Protein AF-A0A1Y1VYX7-F1 (afdb_monomer_lite)

pLDDT: mean 70.18, std 26.82, range [23.17, 96.56]

Secondary structure (DSSP, 8-state):
--------------PPPPP-------------TT------TTS--HHHHHHHHHHHHHHHHHHHHHHHH-TT-HHHHHHHHHHHHHHHS-TT--HHHHHHHHHHHHHHHHHHHTT--GGG--TTHHHHHHHHHHHHHHHHTTGGGHHHHHHHHHHHGGGGGHHHHHHHHHSTT--HHHHHHHHHHHHHT--HHHHHHHHHHHHHHHHHHHHHHHHHHHHHT--HHHHHHH-TTHHHHHHHHHHHHTTHHHHHHHHHHHHHHHHHHHHHHHHHHHHSS------S-----PPPPHHHHHHHHTTT--TT-S---S---------------------------

Radius of gyration: 33.61 Å; chains: 1; bounding box: 69×73×85 Å

Organism: NCBI:txid61395

Structure (mmCIF, N/CA/C/O backbone):
data_AF-A0A1Y1VYX7-F1
#
_entry.id   AF-A0A1Y1VYX7-F1
#
loop_
_atom_site.group_PDB
_atom_site.id
_atom_site.type_symbol
_atom_site.label_atom_id
_atom_site.label_alt_id
_atom_site.label_comp_id
_atom_site.label_asym_id
_atom_site.label_entity_id
_atom_site.label_seq_id
_atom_site.pdbx_PDB_ins_code
_atom_site.Cartn_x
_atom_site.Cartn_y
_atom_site.Cartn_z
_atom_site.occupancy
_atom_site.B_iso_or_equiv
_atom_site.auth_seq_id
_atom_site.auth_comp_id
_atom_site.auth_asym_id
_atom_site.auth_atom_id
_atom_site.pdbx_PDB_model_num
ATOM 1 N N . MET A 1 1 ? -21.838 14.741 50.555 1.00 28.41 1 MET A N 1
ATOM 2 C CA . MET A 1 1 ? -21.945 15.567 49.332 1.00 28.41 1 MET A CA 1
ATOM 3 C C . MET A 1 1 ? -20.580 15.589 48.659 1.00 28.41 1 MET A C 1
ATOM 5 O O . MET A 1 1 ? -19.767 16.440 48.982 1.00 28.41 1 MET A O 1
ATOM 9 N N . SER A 1 2 ? -20.292 14.622 47.788 1.00 24.12 2 SER A N 1
ATOM 10 C CA . SER A 1 2 ? -19.011 14.553 47.073 1.00 24.12 2 SER A CA 1
ATOM 11 C C . SER A 1 2 ? -19.293 14.717 45.590 1.00 24.12 2 SER A C 1
ATOM 13 O O . SER A 1 2 ? -20.046 13.942 45.006 1.00 24.12 2 SER A O 1
ATOM 15 N N . ARG A 1 3 ? -18.766 15.805 45.028 1.00 24.67 3 ARG A N 1
ATOM 16 C CA . ARG A 1 3 ? -18.983 16.228 43.646 1.00 24.67 3 ARG A CA 1
ATOM 17 C C . ARG A 1 3 ? -18.389 15.186 42.696 1.00 24.67 3 ARG A C 1
ATOM 19 O O . ARG A 1 3 ? -17.204 14.880 42.775 1.00 24.67 3 ARG A O 1
ATOM 26 N N . CYS A 1 4 ? -19.232 14.647 41.817 1.00 23.17 4 CYS A N 1
ATOM 27 C CA . CYS A 1 4 ? -18.805 13.886 40.651 1.00 23.17 4 CYS A CA 1
ATOM 28 C C . CYS A 1 4 ? -17.959 14.799 39.760 1.00 23.17 4 CYS A C 1
ATOM 30 O O . CYS A 1 4 ? -18.448 15.829 39.295 1.00 23.17 4 CYS A O 1
ATOM 32 N N . VAL A 1 5 ? -16.705 14.422 39.517 1.00 26.02 5 VAL A N 1
ATOM 33 C CA . VAL A 1 5 ? -15.921 14.986 38.418 1.00 26.02 5 VAL A CA 1
ATOM 34 C C . VAL A 1 5 ? -16.483 14.366 37.145 1.00 26.02 5 VAL A C 1
ATOM 36 O O . VAL A 1 5 ? -16.113 13.264 36.748 1.00 26.02 5 VAL A O 1
ATOM 39 N N . ALA A 1 6 ? -17.460 15.048 36.553 1.00 25.64 6 ALA A N 1
ATOM 40 C CA . ALA A 1 6 ? -17.874 14.784 35.190 1.00 25.64 6 ALA A CA 1
ATOM 41 C C . ALA A 1 6 ? -16.682 15.121 34.287 1.00 25.64 6 ALA A C 1
ATOM 43 O O . ALA A 1 6 ? -16.400 16.287 34.018 1.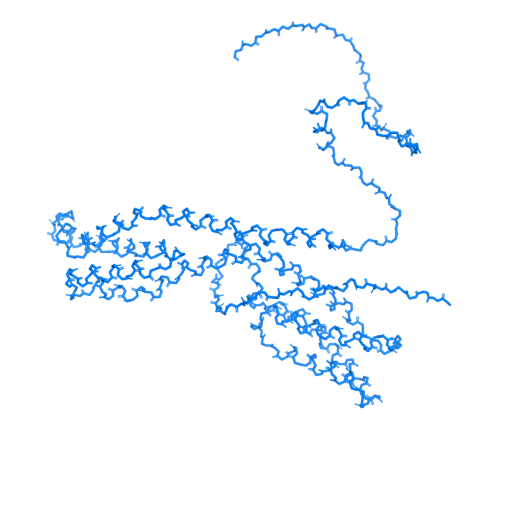00 25.64 6 ALA A O 1
ATOM 44 N N . LEU A 1 7 ? -15.951 14.095 33.849 1.00 28.69 7 LEU A N 1
ATOM 45 C CA . LEU A 1 7 ? -15.114 14.199 32.662 1.00 28.69 7 LEU A CA 1
ATOM 46 C C . LEU A 1 7 ? -16.069 14.362 31.482 1.00 28.69 7 LEU A C 1
ATOM 48 O O . LEU A 1 7 ? -16.519 13.386 30.882 1.00 28.69 7 LEU A O 1
ATOM 52 N N . THR A 1 8 ? -16.428 15.610 31.198 1.00 27.30 8 THR A N 1
ATOM 53 C CA . THR A 1 8 ? -17.123 16.000 29.978 1.00 27.30 8 THR A CA 1
ATOM 54 C C . THR A 1 8 ? -16.159 15.740 28.827 1.00 27.30 8 THR A C 1
ATOM 56 O O . THR A 1 8 ? -15.385 16.606 28.432 1.00 27.30 8 THR A O 1
ATOM 59 N N . PHE A 1 9 ? -16.137 14.504 28.330 1.00 34.31 9 PHE A N 1
ATOM 60 C CA . PHE A 1 9 ? -15.476 14.187 27.076 1.00 34.31 9 PHE A CA 1
ATOM 61 C C . PHE A 1 9 ? -16.170 15.027 26.006 1.00 34.31 9 PHE A C 1
ATOM 63 O O . PHE A 1 9 ? -17.345 14.798 25.702 1.00 34.31 9 PHE A O 1
ATOM 70 N N . CYS A 1 10 ? -15.458 16.019 25.465 1.00 27.69 10 CYS A N 1
ATOM 71 C CA . CYS A 1 10 ? -15.836 16.654 24.215 1.00 27.69 10 CYS A CA 1
ATOM 72 C C . CYS A 1 10 ? -16.176 15.533 23.239 1.00 27.69 10 CYS A C 1
ATOM 74 O O . CYS A 1 10 ? -15.372 14.634 22.980 1.00 27.69 10 CYS A O 1
ATOM 76 N N . ARG A 1 11 ? -17.430 15.540 22.800 1.00 34.28 11 ARG A N 1
ATOM 77 C CA . ARG A 1 11 ? -18.015 14.569 21.888 1.00 34.28 11 ARG A CA 1
ATOM 78 C C . ARG A 1 11 ? -17.238 14.700 20.581 1.00 34.28 11 ARG A C 1
ATOM 80 O O . ARG A 1 11 ? -17.587 15.542 19.765 1.00 34.28 11 ARG A O 1
ATOM 87 N N . TRP A 1 12 ? -16.143 13.950 20.431 1.00 37.47 12 TRP A N 1
ATOM 88 C CA . TRP A 1 12 ? -15.308 14.003 19.235 1.00 37.47 12 TRP A CA 1
ATOM 89 C C . TRP A 1 12 ? -16.224 13.675 18.056 1.00 37.47 12 TRP A C 1
ATOM 91 O O . TRP A 1 12 ? -16.784 12.570 18.029 1.00 37.47 12 TRP A O 1
ATOM 101 N N . PRO A 1 13 ? -16.491 14.623 17.142 1.00 32.00 13 PRO A N 1
ATOM 102 C CA . PRO A 1 13 ? -17.371 14.349 16.026 1.00 32.00 13 PRO A CA 1
ATOM 103 C C . PRO A 1 13 ? -16.766 13.178 15.256 1.00 32.00 13 PRO A C 1
ATOM 105 O O . PRO A 1 13 ? -15.555 13.109 15.043 1.00 32.00 13 PRO A O 1
ATOM 108 N N . LEU A 1 14 ? -17.614 12.210 14.913 1.00 38.69 14 LEU A N 1
ATOM 109 C CA . LEU A 1 14 ? -17.263 11.060 14.091 1.00 38.69 14 LEU A CA 1
ATOM 110 C C . LEU A 1 14 ? -16.736 11.583 12.747 1.00 38.69 14 LEU A C 1
ATOM 112 O O . LEU A 1 14 ? -17.511 11.821 11.825 1.00 38.69 14 LEU A O 1
ATOM 116 N N . LEU A 1 15 ? -15.426 11.825 12.667 1.00 38.28 15 LEU A N 1
ATOM 117 C CA . LEU A 1 15 ? -14.775 12.338 11.469 1.00 38.28 15 LEU A CA 1
ATOM 118 C C . LEU A 1 15 ? -15.030 11.357 10.313 1.00 38.28 15 LEU A C 1
ATOM 120 O O . LEU A 1 15 ? -14.869 10.140 10.497 1.00 38.28 15 LEU A O 1
ATOM 124 N N . PRO A 1 16 ? -15.424 11.849 9.126 1.00 33.00 16 PRO A N 1
ATOM 125 C CA . PRO A 1 16 ? -15.645 11.000 7.969 1.00 33.00 16 PRO A CA 1
ATOM 126 C C . PRO A 1 16 ? -14.335 10.304 7.591 1.00 33.00 16 PRO A C 1
ATOM 128 O O . PRO A 1 16 ? -13.307 10.936 7.350 1.00 33.00 16 PRO A O 1
ATOM 131 N N . ARG A 1 17 ? -14.368 8.969 7.570 1.00 45.16 17 ARG A N 1
ATOM 132 C CA . ARG A 1 17 ? -13.223 8.146 7.174 1.00 45.16 17 ARG A CA 1
ATOM 133 C C . ARG A 1 17 ? -13.086 8.199 5.649 1.00 45.16 17 ARG A C 1
ATOM 135 O O . ARG A 1 17 ? -14.054 7.854 4.971 1.00 45.16 17 ARG A O 1
ATOM 142 N N . PRO A 1 18 ? -11.923 8.571 5.089 1.00 33.25 18 PRO A N 1
ATOM 143 C CA . PRO A 1 18 ? -11.717 8.475 3.650 1.00 33.25 18 PRO A CA 1
ATOM 144 C C . PRO A 1 18 ? -11.748 6.999 3.201 1.00 33.25 18 PRO A C 1
ATOM 146 O O . PRO A 1 18 ? -11.346 6.115 3.968 1.00 33.25 18 PRO A O 1
ATOM 149 N N . PRO A 1 19 ? -12.216 6.700 1.975 1.00 32.16 19 PRO A N 1
ATOM 150 C CA . PRO A 1 19 ? -12.278 5.336 1.456 1.00 32.16 19 PRO A CA 1
ATOM 151 C C . PRO A 1 19 ? -10.862 4.766 1.280 1.00 32.16 19 PRO A C 1
ATOM 153 O O . PRO A 1 19 ? -10.001 5.387 0.659 1.00 32.16 19 PRO A O 1
ATOM 156 N N . LEU A 1 20 ? -10.598 3.588 1.856 1.00 37.84 20 LEU A N 1
ATOM 157 C CA . LEU A 1 20 ? -9.266 2.972 1.872 1.00 37.84 20 LEU A CA 1
ATOM 158 C C . LEU A 1 20 ? -9.186 1.803 0.872 1.00 37.84 20 LEU A C 1
ATOM 160 O O . LEU A 1 20 ? -9.860 0.793 1.086 1.00 37.84 20 LEU A O 1
ATOM 164 N N . PRO A 1 21 ? -8.331 1.879 -0.167 1.00 34.50 21 PRO A N 1
ATOM 16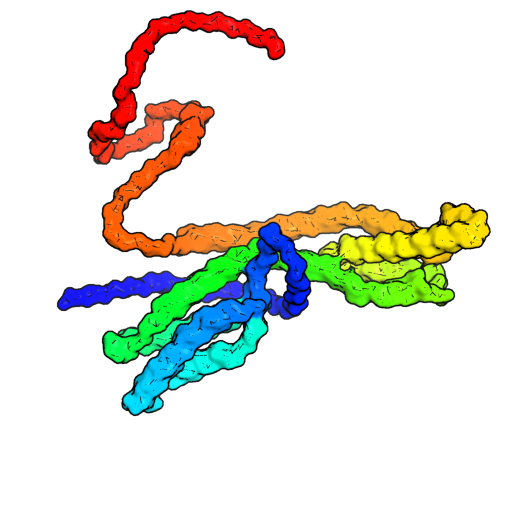5 C CA . PRO A 1 21 ? -7.966 0.718 -0.971 1.00 34.50 21 PRO A CA 1
ATOM 166 C C . PRO A 1 21 ? -7.007 -0.211 -0.200 1.00 34.50 21 PRO A C 1
ATOM 168 O O . PRO A 1 21 ? -6.146 0.236 0.569 1.00 34.50 21 PRO A O 1
ATOM 171 N N . MET A 1 22 ? -7.195 -1.521 -0.383 1.00 31.53 22 MET A N 1
ATOM 172 C CA . MET A 1 22 ? -6.363 -2.586 0.186 1.00 31.53 22 MET A CA 1
ATOM 173 C C . MET A 1 22 ? -5.047 -2.713 -0.577 1.00 31.53 22 MET A C 1
ATOM 175 O O . MET A 1 22 ? -5.100 -2.840 -1.789 1.00 31.53 22 MET A O 1
ATOM 179 N N . CYS A 1 23 ? -3.913 -2.804 0.127 1.00 33.75 23 CYS A N 1
ATOM 180 C CA . CYS A 1 23 ? -2.726 -3.501 -0.377 1.00 33.75 23 CYS A CA 1
ATOM 181 C C . CYS A 1 23 ? -1.753 -3.876 0.754 1.00 33.75 23 CYS A C 1
ATOM 183 O O . CYS A 1 23 ? -1.541 -3.130 1.713 1.00 33.75 23 CYS A O 1
ATOM 185 N N . LEU A 1 24 ? -1.185 -5.077 0.626 1.00 33.38 24 LEU A N 1
ATOM 186 C CA . LEU A 1 24 ? -0.177 -5.684 1.493 1.00 33.38 24 LEU A CA 1
ATOM 187 C C . LEU A 1 24 ? 1.204 -5.112 1.155 1.00 33.38 24 LEU A C 1
ATOM 189 O O . LEU A 1 24 ? 1.664 -5.249 0.027 1.00 33.38 24 LEU A O 1
ATOM 193 N N . VAL A 1 25 ? 1.912 -4.550 2.137 1.00 39.59 25 VAL A N 1
ATOM 194 C CA . VAL A 1 25 ? 3.342 -4.240 1.986 1.00 39.59 25 VAL A CA 1
ATOM 195 C C . VAL A 1 25 ? 4.143 -5.010 3.024 1.00 39.59 25 VAL A C 1
ATOM 197 O O . VAL A 1 25 ? 4.145 -4.686 4.211 1.00 39.59 25 VAL A O 1
ATOM 200 N N . THR A 1 26 ? 4.888 -6.006 2.555 1.00 32.72 26 THR A N 1
ATOM 201 C CA . THR A 1 26 ? 6.056 -6.535 3.257 1.00 32.72 26 THR A CA 1
ATOM 202 C C . THR A 1 26 ? 7.216 -5.564 3.051 1.00 32.72 26 THR A C 1
ATOM 204 O O . THR A 1 26 ? 7.853 -5.546 1.997 1.00 32.72 26 THR A O 1
ATOM 207 N N . CYS A 1 27 ? 7.506 -4.733 4.051 1.00 32.22 27 CYS A N 1
ATOM 208 C CA . CYS A 1 27 ? 8.816 -4.102 4.151 1.00 32.22 27 CYS A CA 1
ATOM 209 C C . CYS A 1 27 ? 9.781 -5.160 4.698 1.00 32.22 27 CYS A C 1
ATOM 211 O O . CYS A 1 27 ? 9.605 -5.637 5.819 1.00 32.22 27 CYS A O 1
ATOM 213 N N . ARG A 1 28 ? 10.772 -5.568 3.898 1.00 34.97 28 ARG A N 1
ATOM 214 C CA . ARG A 1 28 ? 11.856 -6.438 4.372 1.00 34.97 28 ARG A CA 1
ATOM 215 C C . ARG A 1 28 ? 12.604 -5.700 5.496 1.00 34.97 28 ARG A C 1
ATOM 217 O O . ARG A 1 28 ? 12.890 -4.512 5.326 1.00 34.97 28 ARG A O 1
ATOM 224 N N . PRO A 1 29 ? 12.917 -6.349 6.629 1.00 36.62 29 PRO A N 1
ATOM 225 C CA . PRO A 1 29 ? 13.610 -5.711 7.737 1.00 36.62 29 PRO A CA 1
ATOM 226 C C . PRO A 1 29 ? 15.108 -5.671 7.425 1.00 36.62 29 PRO A C 1
ATOM 228 O O . PRO A 1 29 ? 15.871 -6.515 7.878 1.00 36.62 29 PRO A O 1
ATOM 231 N N . THR A 1 30 ? 15.551 -4.716 6.613 1.00 31.89 30 THR A N 1
ATOM 232 C CA . THR A 1 30 ? 16.971 -4.348 6.585 1.00 31.89 30 THR A CA 1
ATOM 233 C C . THR A 1 30 ? 17.163 -3.221 7.587 1.00 31.89 30 THR A C 1
ATOM 235 O O . THR A 1 30 ? 16.530 -2.174 7.455 1.00 31.89 30 THR A O 1
ATOM 238 N N . GLY A 1 31 ? 17.974 -3.481 8.617 1.00 32.97 31 GLY A N 1
ATOM 239 C CA . GLY A 1 31 ? 18.219 -2.635 9.787 1.00 32.97 31 GLY A CA 1
ATOM 240 C C . GLY A 1 31 ? 18.786 -1.254 9.465 1.00 32.97 31 GLY A C 1
ATOM 241 O O . GLY A 1 31 ? 19.947 -0.966 9.719 1.00 32.97 31 GLY A O 1
ATOM 242 N N . CYS A 1 32 ? 17.942 -0.380 8.935 1.00 30.17 32 CYS A N 1
ATOM 243 C CA . CYS A 1 32 ? 18.206 1.036 8.776 1.00 30.17 32 CYS A CA 1
ATOM 244 C C . CYS A 1 32 ? 17.649 1.763 10.005 1.00 30.17 32 CYS A C 1
ATOM 246 O O . CYS A 1 32 ? 16.468 2.100 10.053 1.00 30.17 32 CYS A O 1
ATOM 248 N N . GLY A 1 33 ? 18.504 2.029 10.997 1.00 33.47 33 GLY A N 1
ATOM 249 C CA . GLY A 1 33 ? 18.169 2.822 12.192 1.00 33.47 33 GLY A CA 1
ATOM 250 C C . GLY A 1 33 ? 17.828 4.298 11.919 1.00 33.47 33 GLY A C 1
ATOM 251 O O . GLY A 1 33 ? 17.544 5.038 12.852 1.00 33.47 33 GLY A O 1
ATOM 252 N N . SER A 1 34 ? 17.841 4.726 10.652 1.00 36.50 34 SER A N 1
ATOM 253 C CA . SER A 1 34 ? 17.452 6.070 10.193 1.00 36.50 34 SER A CA 1
ATOM 254 C C . SER A 1 34 ? 16.074 6.089 9.514 1.00 36.50 34 SER A C 1
ATOM 256 O O . SER A 1 34 ? 15.407 7.119 9.414 1.00 36.50 34 SER A O 1
ATOM 258 N N . CYS A 1 35 ? 15.591 4.924 9.085 1.00 33.81 35 CYS A N 1
ATOM 259 C CA . CYS A 1 35 ? 14.331 4.802 8.391 1.00 33.81 35 CYS A CA 1
ATOM 260 C C . CYS A 1 35 ? 13.218 4.812 9.443 1.00 33.81 35 CYS A C 1
ATOM 262 O O . CYS A 1 35 ? 12.854 3.766 9.979 1.00 33.81 35 CYS A O 1
ATOM 264 N N . ARG A 1 36 ? 12.658 5.995 9.738 1.00 41.78 36 ARG A N 1
ATOM 265 C CA . ARG A 1 36 ? 11.303 6.112 10.300 1.00 41.78 36 ARG A CA 1
ATOM 266 C C . ARG A 1 36 ? 10.352 5.535 9.257 1.00 41.78 36 ARG A C 1
ATOM 268 O O . ARG A 1 36 ? 9.735 6.268 8.494 1.00 41.78 36 ARG A O 1
ATOM 275 N N . CYS A 1 37 ? 10.313 4.209 9.147 1.00 43.09 37 CYS A N 1
ATOM 276 C CA . CYS A 1 37 ? 9.312 3.507 8.376 1.00 43.09 37 CYS A CA 1
ATOM 277 C C . CYS A 1 37 ? 7.980 3.993 8.931 1.00 43.09 37 CYS A C 1
ATOM 279 O O . CYS A 1 37 ? 7.660 3.756 10.098 1.00 43.09 37 CYS A O 1
ATOM 281 N N . ALA A 1 38 ? 7.310 4.809 8.114 1.00 48.25 38 ALA A N 1
ATOM 282 C CA . ALA A 1 38 ? 6.100 5.520 8.462 1.00 48.25 38 ALA A CA 1
ATOM 283 C C . ALA A 1 38 ? 5.196 4.584 9.258 1.00 48.25 38 ALA A C 1
ATOM 285 O O . ALA A 1 38 ? 5.004 3.428 8.863 1.00 48.25 38 ALA A O 1
ATOM 286 N N . ILE A 1 39 ? 4.701 5.060 10.403 1.00 53.41 39 ILE A N 1
ATOM 287 C CA . ILE A 1 39 ? 3.737 4.341 11.233 1.00 53.41 39 ILE A CA 1
ATOM 288 C C . ILE A 1 39 ? 2.495 4.165 10.368 1.00 53.41 39 ILE A C 1
ATOM 290 O O . ILE A 1 39 ? 1.579 4.968 10.401 1.00 53.41 39 ILE A O 1
ATOM 294 N N . SER A 1 40 ? 2.468 3.146 9.522 1.00 58.97 40 SER A N 1
ATOM 295 C CA . SER A 1 40 ? 1.313 2.903 8.688 1.00 58.97 40 SER A CA 1
ATOM 296 C C . SER A 1 40 ? 0.230 2.374 9.616 1.00 58.97 40 SER A C 1
ATOM 298 O O . SER A 1 40 ? 0.376 1.355 10.297 1.00 58.97 40 SER A O 1
ATOM 300 N N . THR A 1 41 ? -0.891 3.080 9.674 1.00 58.47 41 THR A N 1
ATOM 301 C CA . THR A 1 41 ? -2.106 2.614 10.357 1.00 58.47 41 THR A CA 1
ATOM 302 C C . THR A 1 41 ? -2.601 1.290 9.765 1.00 58.47 41 THR A C 1
ATOM 304 O O . THR A 1 41 ? -3.333 0.544 10.418 1.00 58.47 41 THR A O 1
ATOM 307 N N . ARG A 1 42 ? -2.145 0.963 8.548 1.00 62.31 42 ARG A N 1
ATOM 308 C CA . ARG A 1 42 ? -2.483 -0.245 7.796 1.00 62.31 42 ARG A CA 1
ATOM 309 C C . ARG A 1 42 ? -1.511 -1.402 8.031 1.00 62.31 42 ARG A C 1
ATOM 311 O O . ARG A 1 42 ? -1.882 -2.534 7.739 1.00 62.31 42 ARG A O 1
ATOM 318 N N . THR A 1 43 ? -0.308 -1.169 8.576 1.00 64.25 43 THR A N 1
ATOM 319 C CA . THR A 1 43 ? 0.600 -2.281 8.884 1.00 64.25 43 THR A CA 1
ATOM 320 C C . THR A 1 43 ? 0.164 -2.976 10.168 1.00 64.25 43 THR A C 1
ATOM 322 O O . THR A 1 43 ? -0.037 -2.326 11.205 1.00 64.25 43 THR A O 1
ATOM 325 N N . PRO A 1 44 ? 0.007 -4.305 10.133 1.00 68.12 44 PRO A N 1
ATOM 326 C CA . PRO A 1 44 ? -0.271 -5.047 11.340 1.00 68.12 44 PRO A CA 1
ATOM 327 C C . PRO A 1 44 ? 0.938 -5.027 12.259 1.00 68.12 44 PRO A C 1
ATOM 329 O O . PRO A 1 44 ? 2.063 -5.284 11.834 1.00 68.12 44 PRO A O 1
ATOM 332 N N . SER A 1 45 ? 0.709 -4.730 13.536 1.00 73.38 45 SER A N 1
ATOM 333 C CA . SER A 1 45 ? 1.761 -4.788 14.541 1.00 73.38 45 SER A CA 1
ATOM 334 C C . SER A 1 45 ? 1.339 -5.715 15.682 1.00 73.38 45 SER A C 1
ATOM 336 O O . SER A 1 45 ? 0.364 -5.433 16.388 1.00 73.38 45 SER A O 1
ATOM 338 N N . PRO A 1 46 ? 2.086 -6.811 15.922 1.00 80.81 46 PRO A N 1
ATOM 339 C CA . PRO A 1 46 ? 1.834 -7.700 17.055 1.00 80.81 46 PRO A CA 1
ATOM 340 C C . PRO A 1 46 ? 1.802 -6.946 18.391 1.00 80.81 46 PRO A C 1
ATOM 342 O O . PRO A 1 46 ? 1.020 -7.276 19.279 1.00 80.81 46 PRO A O 1
ATOM 345 N N . ARG A 1 47 ? 2.580 -5.860 18.500 1.00 85.75 47 ARG A N 1
ATOM 346 C CA . ARG A 1 47 ? 2.631 -4.984 19.676 1.00 85.75 47 ARG A CA 1
ATOM 347 C C . ARG A 1 47 ? 1.271 -4.384 20.047 1.00 85.75 47 ARG A C 1
ATOM 349 O O . ARG A 1 47 ? 0.956 -4.335 21.230 1.00 85.75 47 ARG A O 1
ATOM 356 N N . ARG A 1 48 ? 0.451 -3.957 19.076 1.00 87.81 48 ARG A N 1
ATOM 357 C CA . ARG A 1 48 ? -0.897 -3.418 19.357 1.00 87.81 48 ARG A CA 1
ATOM 358 C C . ARG A 1 48 ? -1.786 -4.475 20.006 1.00 87.81 48 ARG A C 1
ATOM 360 O O . ARG A 1 48 ? -2.472 -4.181 20.978 1.00 87.81 48 ARG A O 1
ATOM 367 N N . ARG A 1 49 ? -1.708 -5.718 19.525 1.00 86.25 49 ARG A N 1
ATOM 368 C CA . ARG A 1 49 ? -2.454 -6.843 20.099 1.00 86.25 49 ARG A CA 1
ATOM 369 C C . ARG A 1 49 ? -1.973 -7.186 21.513 1.00 86.25 49 ARG A C 1
ATOM 371 O O . ARG A 1 49 ? -2.804 -7.447 22.373 1.00 86.25 49 ARG A O 1
ATOM 378 N N . ILE A 1 50 ? -0.661 -7.156 21.760 1.00 88.12 50 ILE A N 1
ATOM 379 C CA . ILE A 1 50 ? -0.082 -7.405 23.093 1.00 88.12 50 ILE A CA 1
ATOM 380 C C . ILE A 1 50 ? -0.581 -6.373 24.114 1.00 88.12 50 ILE A C 1
ATOM 382 O O . ILE A 1 50 ? -0.880 -6.746 25.240 1.00 88.12 50 ILE A O 1
ATOM 386 N N . L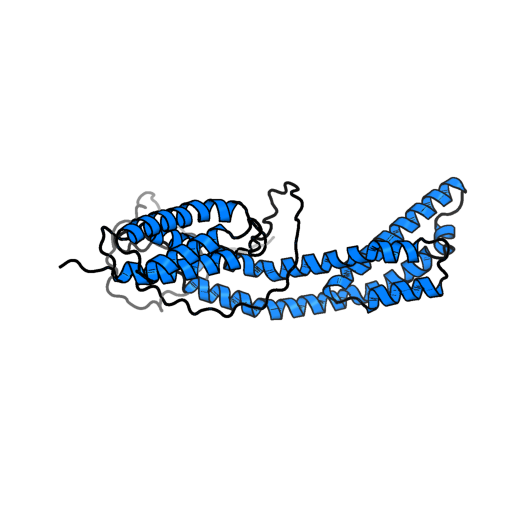EU A 1 51 ? -0.716 -5.103 23.718 1.00 89.56 51 LEU A N 1
ATOM 387 C CA . LEU A 1 51 ? -1.236 -4.042 24.591 1.00 89.56 51 LEU A CA 1
ATOM 388 C C . LEU A 1 51 ? -2.754 -4.136 24.810 1.00 89.56 51 LEU A C 1
ATOM 390 O O . LEU A 1 51 ? -3.231 -3.876 25.907 1.00 89.56 51 LEU A O 1
ATOM 394 N N . LEU A 1 52 ? -3.512 -4.514 23.777 1.00 92.75 52 LEU A N 1
ATOM 395 C CA . LEU A 1 52 ? -4.975 -4.602 23.832 1.00 92.75 52 LEU A CA 1
ATOM 396 C C . LEU A 1 52 ? -5.467 -5.821 24.619 1.00 92.75 52 LEU A C 1
ATOM 398 O O . LEU A 1 52 ? -6.421 -5.713 25.384 1.00 92.75 52 LEU A O 1
ATOM 402 N N . LYS A 1 53 ? -4.833 -6.984 24.423 1.00 92.81 53 LYS A N 1
ATOM 403 C CA . LYS A 1 53 ? -5.299 -8.265 24.967 1.00 92.81 53 LYS A CA 1
ATOM 404 C C . LYS A 1 53 ? -5.533 -8.255 26.487 1.00 92.81 53 LYS A C 1
ATOM 406 O O . LYS A 1 53 ? -6.621 -8.676 26.864 1.00 92.81 53 LYS A O 1
ATOM 411 N N . PRO A 1 54 ? -4.599 -7.808 27.353 1.00 93.94 54 PRO A N 1
ATOM 412 C CA . PRO A 1 54 ? -4.819 -7.852 28.800 1.00 93.94 54 PRO A CA 1
ATOM 413 C C . PRO A 1 54 ? -5.975 -6.947 29.244 1.00 93.94 54 PRO A C 1
ATOM 415 O O . PRO A 1 54 ? -6.758 -7.348 30.096 1.00 93.94 54 PRO A O 1
ATOM 418 N N . LEU A 1 55 ? -6.137 -5.775 28.620 1.00 94.12 55 LEU A N 1
ATOM 419 C CA . LEU A 1 55 ? -7.224 -4.846 28.945 1.00 94.12 55 LEU A CA 1
ATOM 420 C C . LEU A 1 55 ? -8.590 -5.442 28.598 1.00 94.12 55 LEU A C 1
ATOM 422 O O . LEU A 1 55 ? -9.496 -5.457 29.422 1.00 94.12 55 LEU A O 1
ATOM 426 N N . VAL A 1 56 ? -8.727 -5.966 27.378 1.00 95.38 56 VAL A N 1
ATOM 427 C CA . VAL A 1 56 ? -10.005 -6.509 26.899 1.00 95.38 56 VAL A CA 1
ATOM 428 C C . VAL A 1 56 ? -10.334 -7.837 27.582 1.00 95.38 56 VAL A C 1
ATOM 430 O O . VAL A 1 56 ? -11.494 -8.078 27.892 1.00 95.38 56 VAL A O 1
ATOM 433 N N . ALA A 1 57 ? -9.335 -8.679 27.865 1.00 95.31 57 ALA A N 1
ATOM 434 C CA . ALA A 1 57 ? -9.540 -9.912 28.623 1.00 95.31 57 ALA A CA 1
ATOM 435 C C . ALA A 1 57 ? -10.003 -9.630 30.061 1.00 95.31 57 ALA A C 1
ATOM 437 O O . ALA A 1 57 ? -10.949 -10.267 30.508 1.00 95.31 57 ALA A O 1
ATOM 438 N N . GLY A 1 58 ? -9.411 -8.634 30.734 1.00 94.44 58 GLY A N 1
ATOM 439 C CA . GLY A 1 58 ? -9.853 -8.219 32.068 1.00 94.44 58 GLY A CA 1
ATOM 440 C C . GLY A 1 58 ? -11.295 -7.702 32.084 1.00 94.44 58 GLY A C 1
ATOM 441 O O . GLY A 1 58 ? -12.041 -7.999 33.011 1.00 94.44 58 GLY A O 1
ATOM 442 N N . ILE A 1 59 ? -11.727 -7.001 31.027 1.00 94.19 59 ILE A N 1
ATOM 443 C CA . ILE A 1 59 ? -13.135 -6.603 30.875 1.00 94.19 59 ILE A CA 1
ATOM 444 C C . ILE A 1 59 ? -14.033 -7.836 30.730 1.00 94.19 59 ILE A C 1
ATOM 446 O O . ILE A 1 59 ? -15.053 -7.903 31.402 1.00 94.19 59 ILE A O 1
ATOM 450 N N . VAL A 1 60 ? -13.672 -8.816 29.892 1.00 96.00 60 VAL A N 1
ATOM 451 C CA . VAL A 1 60 ? -14.472 -10.047 29.728 1.00 96.00 60 VAL A CA 1
ATOM 452 C C . VAL A 1 60 ? -14.630 -10.780 31.057 1.00 96.00 60 VAL A C 1
ATOM 454 O O . VAL A 1 60 ? -15.758 -11.055 31.446 1.00 96.00 60 VAL A O 1
ATOM 457 N N . GLU A 1 61 ? -13.527 -11.037 31.762 1.00 94.81 61 GLU A N 1
ATOM 458 C CA . GLU A 1 61 ? -13.539 -11.733 33.055 1.00 94.81 61 GLU A CA 1
ATOM 459 C C . GLU A 1 61 ? -14.428 -11.004 34.069 1.00 94.81 61 GLU A C 1
ATOM 461 O O . GLU A 1 61 ? -15.278 -11.610 34.720 1.00 94.81 61 GLU A O 1
ATOM 466 N N . ARG A 1 62 ? -14.306 -9.674 34.140 1.00 93.50 62 ARG A N 1
ATOM 467 C CA . ARG A 1 62 ? -15.129 -8.861 35.032 1.00 93.50 62 ARG A CA 1
ATOM 468 C C . ARG A 1 62 ? -16.614 -8.895 34.667 1.00 93.50 62 ARG A C 1
ATOM 470 O O . ARG A 1 62 ? -17.457 -8.956 35.555 1.00 93.50 62 ARG A O 1
ATOM 477 N N . MET A 1 63 ? -16.950 -8.830 33.381 1.00 93.44 63 MET A N 1
ATOM 478 C CA . MET A 1 63 ? -18.345 -8.875 32.931 1.00 93.44 63 MET A CA 1
ATOM 479 C C . MET A 1 63 ? -18.962 -10.264 33.125 1.00 93.44 63 MET A C 1
ATOM 481 O O . MET A 1 63 ? -20.146 -10.355 33.426 1.00 93.44 63 MET A O 1
ATOM 485 N N . GLU A 1 64 ? -18.182 -11.336 32.972 1.00 94.12 64 GLU A N 1
ATOM 486 C CA . GLU A 1 64 ? -18.632 -12.707 33.239 1.00 94.12 64 GLU A CA 1
ATOM 487 C C . GLU A 1 64 ? -18.983 -12.900 34.718 1.00 94.12 64 GLU A C 1
ATOM 489 O O . GLU A 1 64 ? -20.057 -13.418 34.999 1.00 94.12 64 GLU A O 1
ATOM 494 N N . GLN A 1 65 ? -18.168 -12.378 35.642 1.00 93.88 65 GLN A N 1
ATOM 495 C CA . GLN A 1 65 ? -18.487 -12.375 37.078 1.00 93.88 65 GLN A CA 1
ATOM 496 C C . GLN A 1 65 ? -19.804 -11.641 37.376 1.00 93.88 65 GLN A C 1
ATOM 498 O O . GLN A 1 65 ? -20.650 -12.145 38.103 1.00 93.88 65 GLN A O 1
ATOM 503 N N . LEU A 1 66 ? -20.016 -10.460 36.784 1.00 92.69 66 LEU A N 1
ATOM 504 C CA . LEU A 1 66 ? -21.253 -9.694 36.995 1.00 92.69 66 LEU A CA 1
ATOM 505 C C . LEU A 1 66 ? -22.488 -10.378 36.384 1.00 92.69 66 LEU A C 1
ATOM 507 O O . LEU A 1 66 ? -23.600 -10.213 36.884 1.00 92.69 66 LEU A O 1
ATOM 511 N N . LEU A 1 67 ? -22.308 -11.157 35.315 1.00 94.62 67 LEU A N 1
ATOM 512 C CA . LEU A 1 67 ? -23.377 -11.949 34.706 1.00 94.62 67 LEU A CA 1
ATOM 513 C C . LEU A 1 67 ? -23.776 -13.169 35.553 1.00 94.62 67 LEU A C 1
ATOM 515 O O . LEU A 1 67 ? -24.870 -13.684 35.343 1.00 94.62 67 LEU A O 1
ATOM 519 N N . GLU A 1 68 ? -22.953 -13.625 36.503 1.00 94.62 68 GLU A N 1
ATOM 520 C CA . GLU A 1 68 ? -23.372 -14.657 37.468 1.00 94.62 68 GLU A CA 1
ATOM 521 C C . GLU A 1 68 ? -24.467 -14.129 38.397 1.00 94.62 68 GLU A C 1
ATOM 523 O O . GLU A 1 68 ? -25.421 -14.840 38.712 1.00 94.62 68 GLU A O 1
ATOM 528 N N . GLU A 1 69 ? -24.358 -12.861 38.793 1.00 92.19 69 GLU A N 1
ATOM 529 C CA . GLU A 1 69 ? -25.375 -12.202 39.601 1.00 92.19 69 GLU A CA 1
ATOM 530 C C . GLU A 1 69 ? -26.574 -11.789 38.736 1.00 92.19 69 GLU A C 1
ATOM 532 O O . GLU A 1 69 ? -27.724 -11.978 39.139 1.00 92.19 69 GLU A O 1
ATOM 537 N N . TRP A 1 70 ? -26.328 -11.162 37.576 1.00 91.88 70 TRP A N 1
ATOM 538 C CA . TRP A 1 70 ? -27.358 -10.525 36.739 1.00 91.88 70 TRP A CA 1
ATOM 539 C C . TRP A 1 70 ? -27.372 -11.121 35.312 1.00 91.88 70 TRP A C 1
ATOM 541 O O . TRP A 1 70 ? -26.999 -10.439 34.349 1.00 91.88 70 TRP A O 1
ATOM 551 N N . PRO A 1 71 ? -27.820 -12.381 35.134 1.00 90.94 71 PRO A N 1
ATOM 552 C CA . PRO A 1 71 ? -27.624 -13.144 33.894 1.00 90.94 71 PRO A CA 1
ATOM 553 C C . PRO A 1 71 ? -28.318 -12.549 32.663 1.00 90.94 71 PRO A C 1
ATOM 555 O O . PRO A 1 71 ? -27.781 -12.615 31.555 1.00 90.94 71 PRO A O 1
ATOM 558 N N . ASP A 1 72 ? -29.476 -11.912 32.846 1.00 92.25 72 ASP A N 1
ATOM 559 C CA . ASP A 1 72 ? -30.292 -11.361 31.756 1.00 92.25 72 ASP A CA 1
ATOM 560 C C . ASP A 1 72 ? -29.987 -9.884 31.442 1.00 92.25 72 ASP A C 1
ATOM 562 O O . ASP A 1 72 ? -30.699 -9.237 30.668 1.00 92.25 72 ASP A O 1
ATOM 566 N N . HIS A 1 73 ? -28.920 -9.312 32.016 1.00 93.38 73 HIS A N 1
ATOM 567 C CA . HIS A 1 73 ? -28.594 -7.907 31.790 1.00 93.38 73 HIS A CA 1
ATOM 568 C C . HIS A 1 73 ? -27.986 -7.677 30.395 1.00 93.38 73 HIS A C 1
ATOM 570 O O . HIS A 1 73 ? -26.795 -7.901 30.156 1.00 93.38 73 HIS A O 1
ATOM 576 N N . ALA A 1 74 ? -28.799 -7.154 29.473 1.00 94.06 74 ALA A N 1
ATOM 577 C CA . ALA A 1 74 ? -28.447 -6.987 28.060 1.00 94.06 74 ALA A CA 1
ATOM 578 C C . ALA A 1 74 ? -27.118 -6.240 27.820 1.00 94.06 74 ALA A C 1
ATOM 580 O O . ALA A 1 74 ? -26.297 -6.692 27.024 1.00 94.06 74 ALA A O 1
ATOM 581 N N . VAL A 1 75 ? -26.853 -5.143 28.545 1.00 94.31 75 VAL A N 1
ATOM 582 C CA . VAL A 1 75 ? -25.618 -4.349 28.361 1.00 94.31 75 VAL A CA 1
ATOM 583 C C . VAL A 1 75 ? -24.367 -5.162 28.710 1.00 94.31 75 VAL A C 1
ATOM 585 O O . VAL A 1 75 ? -23.372 -5.083 27.994 1.00 94.31 75 VAL A O 1
ATOM 588 N N . LEU A 1 76 ? -24.419 -5.986 29.763 1.00 93.94 76 LEU A N 1
ATOM 589 C CA . LEU A 1 76 ? -23.279 -6.811 30.180 1.00 93.94 76 LEU A CA 1
ATOM 590 C C . LEU A 1 76 ? -23.000 -7.894 29.133 1.00 93.94 76 LEU A C 1
ATOM 592 O O . LEU A 1 76 ? -21.853 -8.103 28.731 1.00 93.94 76 LEU A O 1
ATOM 596 N N . GLN A 1 77 ? -24.060 -8.526 28.618 1.00 95.31 77 GLN A N 1
ATOM 597 C CA . GLN A 1 77 ? -23.947 -9.497 27.532 1.00 95.31 77 GLN A CA 1
ATOM 598 C C . GLN A 1 77 ? -23.353 -8.867 26.265 1.00 95.31 77 GLN A C 1
ATOM 600 O O . GLN A 1 77 ? -22.505 -9.481 25.614 1.00 95.31 77 GLN A O 1
ATOM 605 N N . ASP A 1 78 ? -23.766 -7.651 25.911 1.00 95.94 78 ASP A N 1
ATOM 606 C CA . ASP A 1 78 ? -23.282 -6.961 24.716 1.00 95.94 78 ASP A CA 1
ATOM 607 C C . ASP A 1 78 ? -21.824 -6.503 24.850 1.00 95.94 78 ASP A C 1
ATOM 609 O O . ASP A 1 78 ? -21.048 -6.689 23.908 1.00 95.94 78 ASP A O 1
ATOM 613 N N . ILE A 1 79 ? -21.409 -6.005 26.022 1.00 96.19 79 ILE A N 1
ATOM 614 C CA . ILE A 1 79 ? -19.995 -5.714 26.318 1.00 96.19 79 ILE A CA 1
ATOM 615 C C . ILE A 1 79 ? -19.157 -6.993 26.162 1.00 96.19 79 ILE A C 1
ATOM 617 O O . ILE A 1 79 ? -18.152 -6.982 25.449 1.00 96.19 79 ILE A O 1
ATOM 621 N N . CYS A 1 80 ? -19.595 -8.113 26.750 1.00 96.12 80 CYS A N 1
ATOM 622 C CA . CYS A 1 80 ? -18.942 -9.418 26.605 1.00 96.12 80 CYS A CA 1
ATOM 623 C C . CYS A 1 80 ? -18.811 -9.849 25.138 1.00 96.12 80 CYS A C 1
ATOM 625 O O . CYS A 1 80 ? -17.731 -10.254 24.697 1.00 96.12 80 CYS A O 1
ATOM 627 N N . LYS A 1 81 ? -19.893 -9.753 24.355 1.00 96.56 81 LYS A N 1
ATOM 628 C CA . LYS A 1 81 ? -19.887 -10.104 22.925 1.00 96.56 81 LYS A CA 1
ATOM 629 C C . LYS A 1 81 ? -18.884 -9.249 22.149 1.00 96.56 81 LYS A C 1
ATOM 631 O O . LYS A 1 81 ? -18.057 -9.808 21.426 1.00 96.56 81 LYS A O 1
ATOM 636 N N . LEU A 1 82 ? -18.914 -7.925 22.323 1.00 96.44 82 LEU A N 1
ATOM 637 C CA . LEU A 1 82 ? -17.998 -6.998 21.648 1.00 96.44 82 LEU A CA 1
ATOM 638 C C . LEU A 1 82 ? -16.537 -7.263 22.028 1.00 96.44 82 LEU A C 1
ATOM 640 O O . LEU A 1 82 ? -15.671 -7.339 21.154 1.00 96.44 82 LEU A O 1
ATOM 644 N N . ALA A 1 83 ? -16.258 -7.463 23.316 1.00 96.31 83 ALA A N 1
ATOM 645 C CA . ALA A 1 83 ? -14.915 -7.742 23.808 1.00 96.31 83 ALA A CA 1
ATOM 646 C C . ALA A 1 83 ? -14.365 -9.069 23.251 1.00 96.31 83 ALA A C 1
ATOM 648 O O . ALA A 1 83 ? -13.232 -9.119 22.766 1.00 96.31 83 ALA A O 1
ATOM 649 N N . ARG A 1 84 ? -15.179 -10.135 23.215 1.00 96.44 84 ARG A N 1
ATOM 650 C CA . ARG A 1 84 ? -14.785 -11.419 22.609 1.00 96.44 84 ARG A CA 1
ATOM 651 C C . ARG A 1 84 ? -14.541 -11.294 21.103 1.00 96.44 84 ARG A C 1
ATOM 653 O O . ARG A 1 84 ? -13.538 -11.813 20.614 1.00 96.44 84 ARG A O 1
ATOM 660 N N . GLN A 1 85 ? -15.388 -10.567 20.371 1.00 95.81 85 GLN A N 1
ATOM 661 C CA . GLN A 1 85 ? -15.172 -10.295 18.942 1.00 95.81 85 GLN A CA 1
ATOM 662 C C . GLN A 1 85 ? -13.858 -9.541 18.696 1.00 95.81 85 GLN A C 1
ATOM 664 O O . GLN A 1 85 ? -13.108 -9.872 17.776 1.00 95.81 85 GLN A O 1
ATOM 669 N N . LEU A 1 86 ? -13.543 -8.561 19.545 1.00 94.94 86 LEU A N 1
ATOM 670 C CA . LEU A 1 86 ? -12.303 -7.792 19.478 1.00 94.94 86 LEU A CA 1
ATOM 671 C C . LEU A 1 86 ? -11.066 -8.677 19.720 1.00 94.94 86 LEU A C 1
ATOM 673 O O . LEU A 1 86 ? -10.072 -8.554 19.002 1.00 94.94 86 LEU A O 1
ATOM 677 N N . LEU A 1 87 ? -11.141 -9.617 20.669 1.00 94.50 87 LEU A N 1
ATOM 678 C CA . LEU A 1 87 ? -10.080 -10.597 20.949 1.00 94.50 87 LEU A CA 1
ATOM 679 C C . LEU A 1 87 ? -9.877 -11.621 19.817 1.00 94.50 87 LEU A C 1
ATOM 681 O O . LEU A 1 87 ? -8.764 -12.128 19.641 1.00 94.50 87 LEU A O 1
ATOM 685 N N . GLN A 1 88 ? -10.922 -11.906 19.037 1.00 94.94 88 GLN A N 1
ATOM 686 C CA . GLN A 1 88 ? -10.879 -12.828 17.896 1.00 94.94 88 GLN A CA 1
ATOM 687 C C . GLN A 1 88 ? -10.254 -12.217 16.631 1.00 94.94 88 GLN A C 1
ATOM 689 O O . GLN A 1 88 ? -9.925 -12.950 15.696 1.00 94.94 88 GLN A O 1
ATOM 694 N N . LEU A 1 89 ? -10.042 -10.897 16.574 1.00 91.12 89 LEU A N 1
ATOM 695 C CA . LEU A 1 89 ? -9.429 -10.259 15.406 1.00 91.12 89 LEU A CA 1
ATOM 696 C C . LEU A 1 89 ? -8.013 -10.798 15.134 1.00 91.12 89 LEU A C 1
ATOM 698 O O . LEU A 1 89 ? -7.232 -10.976 16.073 1.00 91.12 89 LEU A O 1
ATOM 702 N N . PRO A 1 90 ? -7.619 -11.022 13.863 1.00 88.88 90 PRO A N 1
ATOM 703 C CA . PRO A 1 90 ? -6.311 -11.581 13.519 1.00 88.88 90 PRO A CA 1
ATOM 704 C C . PRO A 1 90 ? -5.162 -10.627 13.891 1.00 88.88 90 PRO A C 1
ATOM 706 O O . PRO A 1 90 ? -5.359 -9.424 14.041 1.00 88.88 90 PRO A O 1
ATOM 709 N N . VAL A 1 91 ? -3.936 -11.148 14.064 1.00 86.06 91 VAL A N 1
ATOM 710 C CA . VAL A 1 91 ? -2.752 -10.324 14.417 1.00 86.06 91 VAL A CA 1
ATOM 711 C C . VAL A 1 91 ? -2.478 -9.325 13.293 1.00 86.06 91 VAL A C 1
ATOM 713 O O . VAL A 1 91 ? -1.925 -8.253 13.519 1.00 86.06 91 VAL A O 1
ATOM 716 N N . THR A 1 92 ? -2.930 -9.680 12.091 1.00 85.00 92 THR A N 1
ATOM 717 C CA . THR A 1 92 ? -2.873 -8.891 10.872 1.00 85.00 92 THR A CA 1
ATOM 718 C C . THR A 1 92 ? -3.926 -7.777 10.784 1.00 85.00 92 THR A C 1
ATOM 720 O O . THR A 1 92 ? -3.960 -7.062 9.786 1.00 85.00 92 THR A O 1
ATOM 723 N N . ALA A 1 93 ? -4.787 -7.600 11.794 1.00 86.25 93 ALA A N 1
ATOM 724 C CA . ALA A 1 93 ? -5.827 -6.576 11.758 1.00 86.25 93 ALA A CA 1
ATOM 725 C C . ALA A 1 93 ? -5.229 -5.149 11.710 1.00 86.25 93 ALA A C 1
ATOM 727 O O . ALA A 1 93 ? -4.324 -4.835 12.492 1.00 86.25 93 ALA A O 1
ATOM 728 N N . PRO A 1 94 ? -5.741 -4.264 10.830 1.00 86.75 94 PRO A N 1
ATOM 729 C CA . PRO A 1 94 ? -5.278 -2.882 10.742 1.00 86.75 94 PRO A CA 1
ATOM 730 C C . PRO A 1 94 ? -5.688 -2.081 11.985 1.00 86.75 94 PRO A C 1
ATOM 732 O O . PRO A 1 94 ? -6.701 -2.384 12.625 1.00 86.75 94 PRO A O 1
ATOM 735 N N . LEU A 1 95 ? -4.939 -1.013 12.294 1.00 88.31 95 LEU A N 1
ATOM 736 C CA . LEU A 1 95 ? -5.182 -0.177 13.476 1.00 88.31 95 LEU A CA 1
ATOM 737 C C . LEU A 1 95 ? -6.609 0.366 13.509 1.00 88.31 95 LEU A C 1
ATOM 739 O O . LEU A 1 95 ? -7.256 0.285 14.545 1.00 88.31 95 LEU A O 1
ATOM 743 N N . ALA A 1 96 ? -7.116 0.847 12.372 1.00 87.81 96 ALA A N 1
ATOM 744 C CA . ALA A 1 96 ? -8.458 1.414 12.273 1.00 87.81 96 ALA A CA 1
ATOM 745 C C . ALA A 1 96 ? -9.545 0.432 12.746 1.00 87.81 96 ALA A C 1
ATOM 747 O O . ALA A 1 96 ? -10.488 0.830 13.428 1.00 87.81 96 ALA A O 1
ATOM 748 N N . LYS A 1 97 ? -9.404 -0.867 12.443 1.00 89.88 97 LYS A N 1
ATOM 749 C CA . LYS A 1 97 ? -10.365 -1.893 12.875 1.00 89.88 97 LYS A CA 1
ATOM 750 C C . LYS A 1 97 ? -10.293 -2.129 14.385 1.00 89.88 97 LYS A C 1
ATOM 752 O O . LYS A 1 97 ? -11.333 -2.206 15.030 1.00 89.88 97 LYS A O 1
ATOM 757 N N . LEU A 1 98 ? -9.080 -2.194 14.940 1.00 91.88 98 LEU A N 1
ATOM 758 C CA . LEU A 1 98 ? -8.867 -2.329 16.386 1.00 91.88 98 LEU A CA 1
ATOM 759 C C . LEU A 1 98 ? -9.408 -1.114 17.149 1.00 91.88 98 LEU A C 1
ATOM 761 O O . LEU A 1 98 ? -10.087 -1.277 18.156 1.00 91.88 98 LEU A O 1
ATOM 765 N N . LEU A 1 99 ? -9.139 0.088 16.641 1.00 92.31 99 LEU A N 1
ATOM 766 C CA . LEU A 1 99 ? -9.580 1.351 17.223 1.00 92.31 99 LEU A CA 1
ATOM 767 C C . LEU A 1 99 ? -11.105 1.467 17.221 1.00 92.31 99 LEU A C 1
ATOM 769 O O . LEU A 1 99 ? -11.686 1.756 18.255 1.00 92.31 99 LEU A O 1
ATOM 773 N N . THR A 1 100 ? -11.753 1.122 16.103 1.00 92.25 100 THR A N 1
ATOM 774 C CA . THR A 1 100 ? -13.226 1.082 16.016 1.00 92.25 100 THR A CA 1
ATOM 775 C C . THR A 1 100 ? -13.819 0.126 17.048 1.00 92.25 100 THR A C 1
ATOM 777 O O . THR A 1 100 ? -14.769 0.474 17.739 1.00 92.25 100 THR A O 1
ATOM 780 N N . GLY A 1 101 ? -13.255 -1.080 17.167 1.00 94.12 101 GLY A N 1
ATOM 781 C CA . GLY A 1 101 ? -13.732 -2.065 18.134 1.00 94.12 101 GLY A CA 1
ATOM 782 C C . GLY A 1 101 ? -13.539 -1.615 19.583 1.00 94.12 101 GLY A C 1
ATOM 783 O O . GLY A 1 101 ? -14.439 -1.804 20.396 1.00 94.12 101 GLY A O 1
ATOM 784 N N . LEU A 1 102 ? -12.407 -0.975 19.900 1.00 94.81 102 LEU A N 1
ATOM 785 C CA . LEU A 1 102 ? -12.172 -0.383 21.219 1.00 94.81 102 LEU A CA 1
ATOM 786 C C . LEU A 1 102 ? -13.133 0.769 21.521 1.00 94.81 102 LEU A C 1
ATOM 788 O O . LEU A 1 102 ? -13.622 0.846 22.639 1.00 94.81 102 LEU A O 1
ATOM 792 N N . GLU A 1 103 ? -13.420 1.641 20.556 1.00 94.81 103 GLU A N 1
ATOM 793 C CA . GLU A 1 103 ? -14.357 2.760 20.728 1.00 94.81 103 GLU A CA 1
ATOM 794 C C . GLU A 1 103 ? -15.783 2.266 20.982 1.00 94.81 103 GLU A C 1
ATOM 796 O O . GLU A 1 103 ? -16.442 2.740 21.905 1.00 94.81 103 GLU A O 1
ATOM 801 N N . MET A 1 104 ? -16.236 1.263 20.223 1.00 95.25 104 MET A N 1
ATOM 802 C CA . MET A 1 104 ? -17.540 0.631 20.443 1.00 95.25 104 MET A CA 1
ATOM 803 C C . MET A 1 104 ? -17.620 -0.042 21.816 1.00 95.25 104 MET A C 1
ATOM 805 O O . MET A 1 104 ? -18.612 0.126 22.525 1.00 95.25 104 MET A O 1
ATOM 809 N N . LEU A 1 105 ? -16.570 -0.778 22.203 1.00 96.19 105 LEU A N 1
ATOM 810 C CA . LEU A 1 105 ? -16.481 -1.403 23.521 1.00 96.19 105 LEU A CA 1
ATOM 811 C C . LEU A 1 105 ? -16.520 -0.343 24.626 1.00 96.19 105 LEU A C 1
ATOM 813 O O . LEU A 1 105 ? -17.324 -0.453 25.542 1.00 96.19 105 LEU A O 1
ATOM 817 N N . TYR A 1 106 ? -15.708 0.708 24.504 1.00 95.62 106 TYR A N 1
ATOM 818 C CA . TYR A 1 106 ? -15.647 1.814 25.454 1.00 95.62 106 TYR A CA 1
ATOM 819 C C . TYR A 1 106 ? -17.006 2.499 25.622 1.00 95.62 106 TYR A C 1
ATOM 821 O O . TYR A 1 106 ? -17.453 2.699 26.748 1.00 95.62 106 TYR A O 1
ATOM 829 N N . GLN A 1 107 ? -17.693 2.810 24.518 1.00 95.00 107 GLN A N 1
ATOM 830 C CA . GLN A 1 107 ? -19.012 3.439 24.554 1.00 95.00 107 GLN A CA 1
ATOM 831 C C . GLN A 1 107 ? -20.044 2.555 25.268 1.00 95.00 107 GLN A C 1
ATOM 833 O O . GLN A 1 107 ? -20.781 3.050 26.117 1.00 95.00 107 GLN A O 1
ATOM 838 N N . LYS A 1 108 ? -20.064 1.246 24.985 1.00 94.00 108 LYS A N 1
ATOM 839 C CA . LYS A 1 108 ? -20.952 0.306 25.685 1.00 94.00 108 LYS A CA 1
ATOM 840 C C . LYS A 1 108 ? -20.595 0.128 27.156 1.00 94.00 108 LYS A C 1
ATOM 842 O O . LYS A 1 108 ? -21.487 0.096 27.996 1.00 94.00 108 LYS A O 1
ATOM 847 N N . SER A 1 109 ? -19.312 0.087 27.494 1.00 94.31 109 SER A N 1
ATOM 848 C CA . SER A 1 109 ? -18.866 0.040 28.886 1.00 94.31 109 SER A CA 1
ATOM 849 C C . SER A 1 109 ? -19.239 1.303 29.667 1.00 94.31 109 SER A C 1
ATOM 851 O O . SER A 1 109 ? -19.556 1.203 30.847 1.00 94.31 109 SER A O 1
ATOM 853 N N . GLN A 1 110 ? -19.276 2.474 29.022 1.00 93.12 110 GLN A N 1
ATOM 854 C CA . GLN A 1 110 ? -19.755 3.712 29.647 1.00 93.12 110 GLN A CA 1
ATOM 855 C C . GLN A 1 110 ? -21.259 3.677 29.960 1.00 93.12 110 GLN A C 1
ATOM 857 O O . GLN A 1 110 ? -21.670 4.206 30.990 1.00 93.12 110 GLN A O 1
ATOM 862 N N . GLU A 1 111 ? -22.076 3.027 29.120 1.00 93.19 111 GLU A N 1
ATOM 863 C CA . GLU A 1 111 ? -23.508 2.831 29.407 1.00 93.19 111 GLU A CA 1
ATOM 864 C C . GLU A 1 111 ? -23.710 2.062 30.722 1.00 93.19 111 GLU A C 1
ATOM 866 O O . GLU A 1 111 ? -24.569 2.434 31.514 1.00 93.19 111 GLU A O 1
ATOM 871 N N . TRP A 1 112 ? -22.888 1.040 30.990 1.00 93.62 112 TRP A N 1
ATOM 872 C CA . TRP A 1 112 ? -22.887 0.331 32.276 1.00 93.62 112 TRP A CA 1
ATOM 873 C C . TRP A 1 112 ? -22.354 1.205 33.418 1.00 93.62 112 TRP A C 1
ATOM 875 O O . TRP A 1 112 ? -22.988 1.331 34.466 1.00 93.62 112 TRP A O 1
ATOM 885 N N . GLN A 1 113 ? -21.208 1.853 33.199 1.00 90.44 113 GLN A N 1
ATOM 886 C CA . GLN A 1 113 ? -20.515 2.648 34.211 1.00 90.44 113 GLN A CA 1
ATOM 887 C C . GLN A 1 113 ? -21.372 3.806 34.755 1.00 90.44 113 GLN A C 1
ATOM 889 O O . GLN A 1 113 ? -21.197 4.204 35.903 1.00 90.44 113 GLN A O 1
ATOM 894 N N . ALA A 1 114 ? -22.310 4.329 33.958 1.00 89.62 114 ALA A N 1
ATOM 895 C CA . ALA A 1 114 ? -23.230 5.389 34.371 1.00 89.62 114 ALA A CA 1
ATOM 896 C C . ALA A 1 114 ? -24.179 4.981 35.516 1.00 89.62 114 ALA A C 1
ATOM 898 O O . ALA A 1 114 ? -24.596 5.842 36.290 1.00 89.62 114 ALA A O 1
ATOM 899 N N . TYR A 1 115 ? -24.508 3.690 35.629 1.00 87.50 115 TYR A N 1
ATOM 900 C CA . TYR A 1 115 ? -25.419 3.152 36.650 1.00 87.50 115 TYR A CA 1
ATOM 901 C C . TYR A 1 115 ? -24.709 2.272 37.690 1.00 87.50 115 TYR A C 1
ATOM 903 O O . TYR A 1 115 ? -25.276 1.981 38.742 1.00 87.50 115 TYR A O 1
ATOM 911 N N . ALA A 1 116 ? -23.473 1.856 37.409 1.00 86.06 116 ALA A N 1
ATOM 912 C CA . ALA A 1 116 ? -22.668 1.010 38.278 1.00 86.06 116 ALA A CA 1
ATOM 913 C C . ALA A 1 116 ? -22.269 1.718 39.588 1.00 86.06 116 ALA A C 1
ATOM 915 O O . ALA A 1 116 ? -21.804 2.861 39.591 1.00 86.06 116 ALA A O 1
ATOM 916 N N . SER A 1 117 ? -22.378 1.008 40.716 1.00 87.50 117 SER A N 1
ATOM 917 C CA . SER A 1 117 ? -21.718 1.410 41.964 1.00 87.50 117 SER A CA 1
ATOM 918 C C . SER A 1 117 ? -20.204 1.163 41.872 1.00 87.50 117 SER A C 1
ATOM 920 O O . SER A 1 117 ? -19.715 0.515 40.943 1.00 87.50 117 SER A O 1
ATOM 922 N N . ARG A 1 118 ? -19.430 1.662 42.848 1.00 83.00 118 ARG A N 1
ATOM 923 C CA . ARG A 1 118 ? -17.967 1.459 42.874 1.00 83.00 118 ARG A CA 1
ATOM 924 C C . ARG A 1 118 ? -17.589 -0.025 42.846 1.00 83.00 118 ARG A C 1
ATOM 926 O O . ARG A 1 118 ? -16.656 -0.390 42.135 1.00 83.00 118 ARG A O 1
ATOM 933 N N . ASP A 1 119 ? -18.365 -0.858 43.534 1.00 81.81 119 ASP A N 1
ATOM 934 C CA . ASP A 1 119 ? -18.097 -2.288 43.708 1.00 81.81 119 ASP A CA 1
ATOM 935 C C . ASP A 1 119 ? -18.372 -3.123 42.450 1.00 81.81 119 ASP A C 1
ATOM 937 O O . ASP A 1 119 ? -17.873 -4.238 42.356 1.00 81.81 119 ASP A O 1
ATOM 941 N N . VAL A 1 120 ? -19.119 -2.592 41.470 1.00 85.50 120 VAL A N 1
ATOM 942 C CA . VAL A 1 120 ? -19.443 -3.251 40.180 1.00 85.50 120 VAL A CA 1
ATOM 943 C C . VAL A 1 120 ? -18.901 -2.482 38.967 1.00 85.50 120 VAL A C 1
ATOM 945 O O . VAL A 1 120 ? -19.327 -2.676 37.827 1.00 85.50 120 VAL A O 1
ATOM 948 N N . SER A 1 121 ? -17.938 -1.594 39.214 1.00 88.00 121 SER A N 1
ATOM 949 C CA . SER A 1 121 ? -17.329 -0.740 38.196 1.00 88.00 121 SER A CA 1
ATOM 950 C C . SER A 1 121 ? -16.280 -1.465 37.334 1.00 88.00 121 SER A C 1
ATOM 952 O O . SER A 1 121 ? -15.761 -2.524 37.703 1.00 88.00 121 SER A O 1
ATOM 954 N N . ILE A 1 122 ? -15.982 -0.894 36.158 1.00 88.81 122 ILE A N 1
ATOM 955 C CA . ILE A 1 122 ? -14.974 -1.395 35.210 1.00 88.81 122 ILE A CA 1
ATOM 956 C C . ILE A 1 122 ? -13.668 -0.613 35.390 1.00 88.81 122 ILE A C 1
ATOM 958 O O . ILE A 1 122 ? -13.516 0.495 34.872 1.00 88.81 122 ILE A O 1
ATOM 962 N N . GLU A 1 123 ? -12.696 -1.194 36.088 1.00 87.69 123 GLU A N 1
ATOM 963 C CA . GLU A 1 123 ? -11.422 -0.528 36.403 1.00 87.69 123 GLU A CA 1
ATOM 964 C C . GLU A 1 123 ? -10.571 -0.234 35.154 1.00 87.69 123 GLU A C 1
ATOM 966 O O . GLU A 1 123 ? -9.924 0.809 35.052 1.00 87.69 123 GLU A O 1
ATOM 971 N N . GLN A 1 124 ? -10.617 -1.117 34.151 1.00 89.25 124 GLN A N 1
AT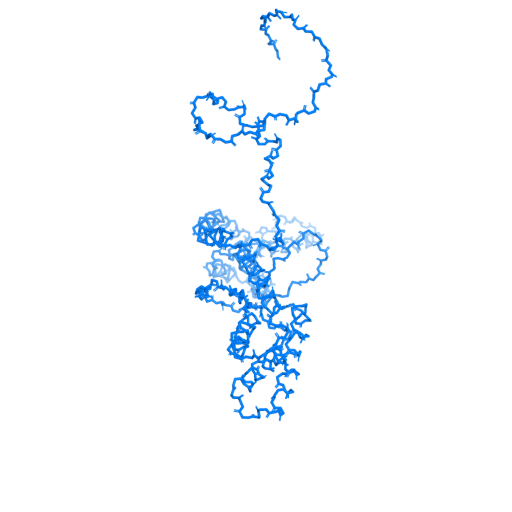OM 972 C CA . GLN A 1 124 ? -9.794 -1.032 32.938 1.00 89.25 124 GLN A CA 1
ATOM 973 C C . GLN A 1 124 ? -10.237 0.090 31.981 1.00 89.25 124 GLN A C 1
ATOM 975 O O . GLN A 1 124 ? -9.545 0.381 31.001 1.00 89.25 124 GLN A O 1
ATOM 980 N N . LEU A 1 125 ? -11.382 0.737 32.231 1.00 90.69 125 LEU A N 1
ATOM 981 C CA . LEU A 1 125 ? -11.990 1.692 31.303 1.00 90.69 125 LEU A CA 1
ATOM 982 C C . LEU A 1 125 ? -11.109 2.934 31.070 1.00 90.69 125 LEU A C 1
ATOM 984 O O . LEU A 1 125 ? -11.039 3.447 29.950 1.00 90.69 125 LEU A O 1
ATOM 988 N N . ALA A 1 126 ? -10.379 3.382 32.096 1.00 90.69 126 ALA A N 1
ATOM 989 C CA . ALA A 1 126 ? -9.435 4.495 31.981 1.00 90.69 126 ALA A CA 1
ATOM 990 C C . ALA A 1 126 ? -8.235 4.154 31.078 1.00 90.69 126 ALA A C 1
ATOM 992 O O . ALA A 1 126 ? -7.800 4.981 30.274 1.00 90.69 126 ALA A O 1
ATOM 993 N N . ASP A 1 127 ? -7.718 2.926 31.166 1.00 92.44 127 ASP A N 1
ATOM 994 C CA . ASP A 1 127 ? -6.638 2.449 30.298 1.00 92.44 127 ASP A CA 1
ATOM 995 C C . ASP A 1 127 ? -7.090 2.263 28.853 1.00 92.44 127 ASP A C 1
ATOM 997 O O . ASP A 1 127 ? -6.347 2.600 27.928 1.00 92.44 127 ASP A O 1
ATOM 1001 N N . VAL A 1 128 ? -8.325 1.798 28.645 1.00 92.69 128 VAL A N 1
ATOM 1002 C CA . VAL A 1 128 ? -8.933 1.734 27.311 1.00 92.69 128 VAL A CA 1
ATOM 1003 C C . VAL A 1 128 ? -9.018 3.130 26.691 1.00 92.69 128 VAL A C 1
ATOM 1005 O O . VAL A 1 128 ? -8.590 3.306 25.550 1.00 92.69 128 VAL A O 1
ATOM 1008 N N . ALA A 1 129 ? -9.472 4.141 27.441 1.00 92.38 129 ALA A N 1
ATOM 1009 C CA . ALA A 1 129 ? -9.505 5.526 26.963 1.00 92.38 129 ALA A CA 1
ATOM 1010 C C . ALA A 1 129 ? -8.107 6.043 26.584 1.00 92.38 129 ALA A C 1
ATOM 1012 O O . ALA A 1 129 ? -7.913 6.567 25.484 1.00 92.38 129 ALA A O 1
ATOM 1013 N N . ARG A 1 130 ? -7.105 5.838 27.454 1.00 93.12 130 ARG A N 1
ATOM 1014 C CA . ARG A 1 130 ? -5.704 6.202 27.171 1.00 93.12 130 ARG A CA 1
ATOM 1015 C C . ARG A 1 130 ? -5.184 5.526 25.902 1.00 93.12 130 ARG A C 1
ATOM 1017 O O . ARG A 1 130 ? -4.478 6.154 25.110 1.00 93.12 130 ARG A O 1
ATOM 1024 N N . LEU A 1 131 ? -5.528 4.254 25.695 1.00 92.56 131 LEU A N 1
ATOM 1025 C CA . LEU A 1 131 ? -5.118 3.502 24.514 1.00 92.56 131 LEU A CA 1
ATOM 1026 C C . LEU A 1 131 ? -5.765 4.049 23.234 1.00 92.56 131 LEU A C 1
ATOM 1028 O O . LEU A 1 131 ? -5.062 4.194 22.234 1.00 92.56 131 LEU A O 1
ATOM 1032 N N . ILE A 1 132 ? -7.056 4.402 23.276 1.00 92.50 132 ILE A N 1
ATOM 1033 C CA . ILE A 1 132 ? -7.777 5.033 22.158 1.00 92.50 132 ILE A CA 1
ATOM 1034 C C . ILE A 1 132 ? -7.097 6.348 21.766 1.00 92.50 132 ILE A C 1
ATOM 1036 O O . ILE A 1 132 ? -6.727 6.510 20.603 1.00 92.50 132 ILE A O 1
ATOM 1040 N N . VAL A 1 133 ? -6.846 7.249 22.725 1.00 89.44 133 VAL A N 1
ATOM 1041 C CA . VAL A 1 133 ? -6.189 8.544 22.456 1.00 89.44 133 VAL A CA 1
ATOM 1042 C C . VAL A 1 133 ? -4.803 8.337 21.850 1.00 89.44 133 VAL A C 1
ATOM 1044 O O . VAL A 1 133 ? -4.481 8.902 20.804 1.00 89.44 133 VAL A O 1
ATOM 1047 N N . ARG A 1 134 ? -3.992 7.458 22.449 1.00 90.44 134 ARG A N 1
ATOM 1048 C CA . ARG A 1 134 ? -2.652 7.142 21.942 1.00 90.44 134 ARG A CA 1
ATOM 1049 C C . ARG A 1 134 ? -2.691 6.631 20.501 1.00 90.44 134 ARG A C 1
ATOM 1051 O O . ARG A 1 134 ? -1.820 6.961 19.698 1.00 90.44 134 ARG A O 1
ATOM 1058 N N . TRP A 1 135 ? -3.656 5.781 20.171 1.00 91.56 135 TRP A N 1
ATOM 1059 C CA . TRP A 1 135 ? -3.789 5.212 18.832 1.00 91.56 135 TRP A CA 1
ATOM 1060 C C . TRP A 1 135 ? -4.353 6.204 17.814 1.00 91.56 135 TRP A C 1
ATOM 1062 O O . TRP A 1 135 ? -3.915 6.173 16.665 1.00 91.56 135 TRP A O 1
ATOM 1072 N N . ARG A 1 136 ? -5.220 7.131 18.230 1.00 89.81 136 ARG A N 1
ATOM 1073 C CA . ARG A 1 136 ? -5.657 8.272 17.410 1.00 89.81 136 ARG A CA 1
ATOM 1074 C C . ARG A 1 136 ? -4.498 9.205 17.073 1.00 89.81 136 ARG A C 1
ATOM 1076 O O . ARG A 1 136 ? -4.311 9.544 15.912 1.00 89.81 136 ARG A O 1
ATOM 1083 N N . GLN A 1 137 ? -3.646 9.526 18.044 1.00 85.31 137 GLN A N 1
ATOM 1084 C CA . GLN A 1 137 ? -2.425 10.299 17.793 1.00 85.31 137 GLN A CA 1
ATOM 1085 C C . GLN A 1 137 ? -1.486 9.579 16.818 1.00 85.31 137 GLN A C 1
ATOM 1087 O O . GLN A 1 137 ? -0.937 10.193 15.910 1.00 85.31 137 GLN A O 1
ATOM 1092 N N . GLN A 1 138 ? -1.317 8.260 16.963 1.00 84.94 138 GLN A N 1
ATOM 1093 C CA . GLN A 1 138 ? -0.543 7.471 15.997 1.00 84.94 138 GLN A CA 1
ATOM 1094 C C . GLN A 1 138 ? -1.149 7.493 14.593 1.00 84.94 138 GLN A C 1
ATOM 1096 O O . GLN A 1 138 ? -0.399 7.468 13.621 1.00 84.94 138 GLN A O 1
ATOM 1101 N N . GLU A 1 139 ? -2.477 7.509 14.486 1.00 85.25 139 GLU A N 1
ATOM 1102 C CA . GLU A 1 139 ? -3.178 7.631 13.213 1.00 85.25 139 GLU A CA 1
ATOM 1103 C C . GLU A 1 139 ? -2.934 8.993 12.566 1.00 85.25 139 GLU A C 1
ATOM 1105 O O . GLU A 1 139 ? -2.501 9.024 11.418 1.00 85.25 139 GLU A O 1
ATOM 1110 N N . LEU A 1 140 ? -3.095 10.087 13.309 1.00 82.31 140 LEU A N 1
ATOM 1111 C CA . LEU A 1 140 ? -2.839 11.445 12.818 1.00 82.31 140 LEU A CA 1
ATOM 1112 C C . LEU A 1 140 ? -1.373 11.645 12.413 1.00 82.31 140 LEU A C 1
ATOM 1114 O O . LEU A 1 140 ? -1.088 12.126 11.321 1.00 82.31 140 LEU A O 1
ATOM 1118 N N . ASN A 1 141 ? -0.431 11.158 13.222 1.00 80.19 141 ASN A N 1
ATOM 1119 C CA . ASN A 1 141 ? 1.000 11.214 12.906 1.00 80.19 141 ASN A CA 1
ATOM 1120 C C . ASN A 1 141 ? 1.371 10.431 11.632 1.00 80.19 141 ASN A C 1
ATOM 1122 O O . ASN A 1 141 ? 2.448 10.629 11.072 1.00 80.19 141 ASN A O 1
ATOM 1126 N N . ALA A 1 142 ? 0.510 9.517 11.176 1.00 79.81 142 ALA A N 1
ATOM 1127 C CA . ALA A 1 142 ? 0.712 8.780 9.937 1.00 79.81 142 ALA A CA 1
ATOM 1128 C C . ALA A 1 142 ? 0.227 9.538 8.695 1.00 79.81 142 ALA A C 1
ATOM 1130 O O . ALA A 1 142 ? 0.670 9.216 7.592 1.00 79.81 142 ALA A O 1
ATOM 1131 N N . TRP A 1 143 ? -0.683 10.506 8.849 1.00 80.88 143 TRP A N 1
ATOM 1132 C CA . TRP A 1 143 ? -1.349 11.179 7.730 1.00 80.88 143 TRP A CA 1
ATOM 1133 C C . TRP A 1 143 ? -0.386 11.860 6.753 1.00 80.88 143 TRP A C 1
ATOM 1135 O O . TRP A 1 143 ? -0.516 11.590 5.555 1.00 80.88 143 TRP A O 1
ATOM 1145 N N . PRO A 1 144 ? 0.646 12.607 7.205 1.00 75.50 144 PRO A N 1
ATOM 1146 C CA . PRO A 1 144 ? 1.614 13.226 6.294 1.00 75.50 144 PRO A CA 1
ATOM 1147 C C . PRO A 1 144 ? 2.365 12.208 5.422 1.00 75.50 144 PRO A C 1
ATOM 1149 O O . PRO A 1 144 ? 2.872 12.525 4.348 1.00 75.50 144 PRO A O 1
ATOM 1152 N N . HIS A 1 145 ? 2.431 10.951 5.864 1.00 77.31 145 HIS A N 1
ATOM 1153 C CA . HIS A 1 145 ? 3.148 9.880 5.181 1.00 77.31 145 HIS A CA 1
ATOM 1154 C C . HIS A 1 145 ? 2.258 9.005 4.288 1.00 77.31 145 HIS A C 1
ATOM 1156 O O . HIS A 1 145 ? 2.772 8.099 3.623 1.00 77.31 145 HIS A O 1
ATOM 1162 N N . LEU A 1 146 ? 0.942 9.240 4.246 1.00 79.06 146 LEU A N 1
ATOM 1163 C CA . LEU A 1 146 ? 0.023 8.451 3.418 1.00 79.06 146 LEU A CA 1
ATOM 1164 C C . LEU A 1 146 ? 0.311 8.636 1.928 1.00 79.06 146 LEU A C 1
ATOM 1166 O O . LEU A 1 146 ? 0.397 7.647 1.200 1.00 79.06 146 LEU A O 1
ATOM 1170 N N . LEU A 1 147 ? 0.529 9.880 1.494 1.00 80.44 147 LEU A N 1
ATOM 1171 C CA . LEU A 1 147 ? 0.827 10.187 0.096 1.00 80.44 147 LEU A CA 1
ATOM 1172 C C . LEU A 1 147 ? 2.161 9.566 -0.335 1.00 80.44 147 LEU A C 1
ATOM 1174 O O . LEU A 1 147 ? 2.218 8.879 -1.349 1.00 80.44 147 LEU A O 1
ATOM 1178 N N . LEU A 1 148 ? 3.200 9.687 0.498 1.00 83.00 148 LEU A N 1
ATOM 1179 C CA . LEU A 1 148 ? 4.494 9.033 0.266 1.00 83.00 148 LEU A CA 1
ATOM 1180 C C . LEU A 1 148 ? 4.365 7.507 0.172 1.00 83.00 148 LEU A C 1
ATOM 1182 O O . LEU A 1 148 ? 5.000 6.877 -0.670 1.00 83.00 148 LEU A O 1
ATOM 1186 N N . SER A 1 149 ? 3.534 6.900 1.023 1.00 82.69 149 SER A N 1
ATOM 1187 C CA . SER A 1 149 ? 3.291 5.454 0.982 1.00 82.69 149 SER A CA 1
ATOM 1188 C C . SER A 1 149 ? 2.651 5.034 -0.342 1.00 82.69 149 SER A C 1
ATOM 1190 O O . SER A 1 149 ? 3.061 4.032 -0.925 1.00 82.69 149 SER A O 1
ATOM 1192 N N . GLN A 1 150 ? 1.694 5.823 -0.836 1.00 84.19 150 GLN A N 1
ATOM 1193 C CA . GLN A 1 150 ? 1.039 5.582 -2.118 1.00 84.19 150 GLN A CA 1
ATOM 1194 C C . GLN A 1 150 ? 2.002 5.771 -3.298 1.00 84.19 150 GLN A C 1
ATOM 1196 O O . GLN A 1 150 ? 2.016 4.968 -4.227 1.00 84.19 150 GLN A O 1
ATOM 1201 N N . GLU A 1 151 ? 2.849 6.799 -3.255 1.00 84.06 151 GLU A N 1
ATOM 1202 C CA . GLU A 1 151 ? 3.879 7.037 -4.271 1.00 84.06 151 GLU A CA 1
ATOM 1203 C C . GLU A 1 151 ? 4.858 5.869 -4.379 1.00 84.06 151 GLU A C 1
ATOM 1205 O O . GLU A 1 151 ? 5.184 5.430 -5.481 1.00 84.06 151 GLU A O 1
ATOM 1210 N N . LEU A 1 152 ? 5.300 5.329 -3.241 1.00 85.25 152 LEU A N 1
ATOM 1211 C CA . LEU A 1 152 ? 6.178 4.162 -3.212 1.00 85.25 152 LEU A CA 1
ATOM 1212 C C . LEU A 1 152 ? 5.504 2.907 -3.776 1.00 85.25 152 LEU A C 1
ATOM 1214 O O . LEU A 1 152 ? 6.189 2.064 -4.354 1.00 85.25 152 LEU A O 1
ATOM 1218 N N . GLU A 1 153 ? 4.188 2.763 -3.613 1.00 86.25 153 GLU A N 1
ATOM 1219 C CA . GLU A 1 153 ? 3.425 1.675 -4.226 1.00 86.25 153 GLU A CA 1
ATOM 1220 C C . GLU A 1 153 ? 3.418 1.817 -5.750 1.00 86.25 153 GLU A C 1
ATOM 1222 O O . GLU A 1 153 ? 3.870 0.906 -6.445 1.00 86.25 153 GLU A O 1
ATOM 1227 N N . PHE A 1 154 ? 3.023 2.985 -6.272 1.00 87.06 154 PHE A N 1
ATOM 1228 C CA . PHE A 1 154 ? 3.070 3.266 -7.710 1.00 87.06 154 PHE A CA 1
ATOM 1229 C C . PHE A 1 154 ? 4.480 3.092 -8.285 1.00 87.06 154 PHE A C 1
ATOM 1231 O O . PHE A 1 154 ? 4.634 2.487 -9.339 1.00 87.06 154 PHE A O 1
ATOM 1238 N N . ALA A 1 155 ? 5.530 3.503 -7.574 1.00 85.25 155 ALA A N 1
ATOM 1239 C CA . ALA A 1 155 ? 6.908 3.317 -8.027 1.00 85.25 155 ALA A CA 1
ATOM 1240 C C . ALA A 1 155 ? 7.327 1.837 -8.166 1.00 85.25 155 ALA A C 1
ATOM 1242 O O . ALA A 1 155 ? 8.272 1.541 -8.897 1.00 85.25 155 ALA A O 1
ATOM 1243 N N . ARG A 1 156 ? 6.650 0.903 -7.480 1.00 85.56 156 ARG A N 1
ATOM 1244 C CA . ARG A 1 156 ? 6.953 -0.541 -7.512 1.00 85.56 156 ARG A CA 1
ATOM 1245 C C . ARG A 1 156 ? 6.121 -1.326 -8.516 1.00 85.56 156 ARG A C 1
ATOM 1247 O O . ARG A 1 156 ? 6.607 -2.348 -8.992 1.00 85.56 156 ARG A O 1
ATOM 1254 N N . ARG A 1 157 ? 4.913 -0.869 -8.852 1.00 88.88 157 ARG A N 1
ATOM 1255 C CA . ARG A 1 157 ? 4.013 -1.535 -9.815 1.00 88.88 157 ARG A CA 1
ATOM 1256 C C . ARG A 1 157 ? 4.661 -1.883 -11.162 1.00 88.88 157 ARG A C 1
ATOM 1258 O O . ARG A 1 157 ? 4.368 -2.962 -11.672 1.00 88.88 157 ARG A O 1
ATOM 1265 N N . PRO A 1 158 ? 5.596 -1.084 -11.719 1.00 89.12 158 PRO A N 1
ATOM 1266 C CA . PRO A 1 158 ? 6.312 -1.465 -12.934 1.00 89.12 158 PRO A CA 1
ATOM 1267 C C . PRO A 1 158 ? 6.991 -2.837 -12.848 1.00 89.12 158 PRO A C 1
ATOM 1269 O O . PRO A 1 158 ? 7.096 -3.511 -13.863 1.00 89.12 158 PRO A O 1
ATOM 1272 N N . ASN A 1 159 ? 7.392 -3.296 -11.655 1.00 88.69 159 ASN A N 1
ATOM 1273 C CA . ASN A 1 159 ? 8.029 -4.603 -11.459 1.00 88.69 159 ASN A CA 1
ATOM 1274 C C . ASN A 1 159 ? 7.156 -5.785 -11.900 1.00 88.69 159 ASN A C 1
ATOM 1276 O O . ASN A 1 159 ? 7.696 -6.809 -12.310 1.00 88.69 159 ASN A O 1
ATOM 1280 N N . GLU A 1 160 ? 5.830 -5.642 -11.872 1.00 89.25 160 GLU A N 1
ATOM 1281 C CA . GLU A 1 160 ? 4.896 -6.663 -12.365 1.00 89.25 160 GLU A CA 1
ATOM 1282 C C . GLU A 1 160 ? 5.063 -6.911 -13.873 1.00 89.25 160 GLU A C 1
ATOM 1284 O O . GLU A 1 160 ? 4.831 -8.016 -14.357 1.00 89.25 160 GLU A O 1
ATOM 1289 N N . TRP A 1 161 ? 5.544 -5.907 -14.610 1.00 88.50 161 TRP A N 1
ATOM 1290 C CA . TRP A 1 161 ? 5.765 -5.970 -16.054 1.00 88.50 161 TRP A CA 1
ATOM 1291 C C . TRP A 1 161 ? 7.121 -6.553 -16.441 1.00 88.50 161 TRP A C 1
ATOM 1293 O O . TRP A 1 161 ? 7.357 -6.786 -17.626 1.00 88.50 161 TRP A O 1
ATOM 1303 N N . TRP A 1 162 ? 8.008 -6.811 -15.473 1.00 90.00 162 TRP A N 1
ATOM 1304 C CA . TRP A 1 162 ? 9.383 -7.227 -15.745 1.00 90.00 162 TRP A CA 1
ATOM 1305 C C . TRP A 1 162 ? 9.453 -8.465 -16.646 1.00 90.00 162 TRP A C 1
ATOM 1307 O O . TRP A 1 162 ? 10.153 -8.447 -17.651 1.00 90.00 162 TRP A O 1
ATOM 1317 N N . PHE A 1 163 ? 8.701 -9.526 -16.340 1.00 87.75 163 PHE A N 1
ATOM 1318 C CA . PHE A 1 163 ? 8.741 -10.766 -17.128 1.00 87.75 163 PHE A CA 1
ATOM 1319 C C . PHE A 1 163 ? 8.107 -10.615 -18.522 1.00 87.75 163 PHE A C 1
ATOM 1321 O O . PHE A 1 163 ? 8.605 -11.186 -19.496 1.00 87.75 163 PHE A O 1
ATOM 1328 N N . ASN A 1 164 ? 7.053 -9.802 -18.637 1.00 85.50 164 ASN A N 1
ATOM 1329 C CA . ASN A 1 164 ? 6.392 -9.514 -19.915 1.00 85.50 164 ASN A CA 1
ATOM 1330 C C . ASN A 1 164 ? 7.323 -8.724 -20.847 1.00 85.50 164 ASN A C 1
ATOM 1332 O O . ASN A 1 164 ? 7.442 -9.032 -22.031 1.00 85.50 164 ASN A O 1
ATOM 1336 N N . LEU A 1 165 ? 8.038 -7.739 -20.299 1.00 84.56 165 LEU A N 1
ATOM 1337 C CA . LEU A 1 165 ? 9.041 -6.993 -21.049 1.00 84.56 165 LEU A CA 1
ATOM 1338 C C . LEU A 1 165 ? 10.268 -7.842 -21.348 1.00 84.56 165 LEU A C 1
ATOM 1340 O O . LEU A 1 165 ? 10.736 -7.823 -22.474 1.00 84.56 165 LEU A O 1
ATOM 1344 N N . TYR A 1 166 ? 10.762 -8.630 -20.395 1.00 85.88 166 TYR A N 1
ATOM 1345 C CA . TYR A 1 166 ? 11.917 -9.497 -20.619 1.00 85.88 166 TYR A CA 1
ATOM 1346 C C . TYR A 1 166 ? 11.685 -10.447 -21.802 1.00 85.88 166 TYR A C 1
ATOM 1348 O O . TYR A 1 166 ? 12.514 -10.509 -22.703 1.00 85.88 166 TYR A O 1
ATOM 1356 N N . SER A 1 167 ? 10.537 -11.130 -21.840 1.00 82.62 167 SER A N 1
ATOM 1357 C CA . SER A 1 167 ? 10.187 -12.031 -22.950 1.00 82.62 167 SER A CA 1
ATOM 1358 C C . SER A 1 167 ? 10.070 -11.309 -24.298 1.00 82.62 167 SER A C 1
ATOM 1360 O O . SER A 1 167 ? 10.490 -11.857 -25.313 1.00 82.62 167 SER A O 1
ATOM 1362 N N . SER A 1 168 ? 9.570 -10.071 -24.306 1.00 77.31 168 SER A N 1
ATOM 1363 C CA . SER A 1 168 ? 9.403 -9.269 -25.527 1.00 77.31 168 SER A CA 1
ATOM 1364 C C . SER A 1 168 ? 10.703 -8.608 -26.011 1.00 77.31 168 SER A C 1
ATOM 1366 O O . SER A 1 168 ? 10.901 -8.451 -27.210 1.00 77.31 168 SER A O 1
ATOM 1368 N N . LEU A 1 169 ? 11.582 -8.199 -25.089 1.00 73.81 169 LEU A N 1
ATOM 1369 C CA . LEU A 1 169 ? 12.827 -7.472 -25.373 1.00 73.81 169 LEU A CA 1
ATOM 1370 C C . LEU A 1 169 ? 14.010 -8.416 -25.634 1.00 73.81 169 LEU A C 1
ATOM 1372 O O . LEU A 1 169 ? 14.923 -8.061 -26.369 1.00 73.81 169 LEU A O 1
ATOM 1376 N N . LEU A 1 170 ? 14.048 -9.581 -24.983 1.00 69.69 170 LEU A N 1
ATOM 1377 C CA . LEU A 1 170 ? 15.209 -10.484 -24.981 1.00 69.69 170 LEU A CA 1
ATOM 1378 C C . LEU A 1 170 ? 14.891 -11.882 -25.529 1.00 69.69 170 LEU A C 1
ATOM 1380 O O . LEU A 1 170 ? 15.756 -12.751 -25.485 1.00 69.69 170 LEU A O 1
ATOM 1384 N N . GLY A 1 171 ? 13.677 -12.106 -26.041 1.00 66.00 171 GLY A N 1
ATOM 1385 C CA . GLY A 1 171 ? 13.336 -13.319 -26.781 1.00 66.00 171 GLY A CA 1
ATOM 1386 C C . GLY A 1 171 ? 13.925 -13.314 -28.197 1.00 66.00 171 GLY A C 1
ATOM 1387 O O . GLY A 1 171 ? 13.986 -12.272 -28.846 1.00 66.00 171 GLY A O 1
ATOM 1388 N N . ASP A 1 172 ? 14.300 -14.493 -28.702 1.00 58.81 172 ASP A N 1
ATOM 1389 C CA . ASP A 1 172 ? 14.925 -14.693 -30.027 1.00 58.81 172 ASP A CA 1
ATOM 1390 C C . ASP A 1 172 ? 14.026 -14.311 -31.227 1.00 58.81 172 ASP A C 1
ATOM 1392 O O . ASP A 1 172 ? 14.453 -14.371 -32.378 1.00 58.81 172 ASP A O 1
ATOM 1396 N N . THR A 1 173 ? 12.772 -13.920 -30.982 1.00 53.97 173 THR A N 1
ATOM 1397 C CA . THR A 1 173 ? 11.734 -13.687 -32.000 1.00 53.97 173 THR A CA 1
ATOM 1398 C C . THR A 1 173 ? 11.288 -12.227 -32.113 1.00 53.97 173 THR A C 1
ATOM 1400 O O . THR A 1 173 ? 10.255 -11.955 -32.726 1.00 53.97 173 THR A O 1
ATOM 1403 N N . ALA A 1 174 ? 11.991 -11.284 -31.482 1.00 59.78 174 ALA A N 1
ATOM 1404 C CA . ALA A 1 174 ? 11.582 -9.883 -31.483 1.00 59.78 174 ALA A CA 1
ATOM 1405 C C . ALA A 1 174 ? 11.831 -9.229 -32.856 1.00 59.78 174 ALA A C 1
ATOM 1407 O O . ALA A 1 174 ? 12.930 -8.761 -33.150 1.00 59.78 174 ALA A O 1
ATOM 1408 N N . ASP A 1 175 ? 10.797 -9.183 -33.699 1.00 75.12 175 ASP A N 1
ATOM 1409 C CA . ASP A 1 175 ? 10.760 -8.281 -34.852 1.00 75.12 175 ASP A CA 1
ATOM 1410 C C . ASP A 1 175 ? 10.682 -6.822 -34.361 1.00 75.12 175 ASP A C 1
ATOM 1412 O O . ASP A 1 175 ? 9.987 -6.509 -33.387 1.00 75.12 175 ASP A O 1
ATOM 1416 N N . PHE A 1 176 ? 11.388 -5.920 -35.045 1.00 81.44 176 PHE A N 1
ATOM 1417 C CA . PHE A 1 176 ? 11.521 -4.501 -34.709 1.00 81.44 176 PHE A CA 1
ATOM 1418 C C . PHE A 1 176 ? 10.160 -3.829 -34.477 1.00 81.44 176 PHE A C 1
ATOM 1420 O O . PHE A 1 176 ? 9.990 -3.076 -33.518 1.00 81.44 176 PHE A O 1
ATOM 1427 N N . ALA A 1 177 ? 9.164 -4.129 -35.317 1.00 84.25 177 ALA A N 1
ATOM 1428 C CA . ALA A 1 177 ? 7.829 -3.547 -35.193 1.00 84.25 177 ALA A CA 1
ATOM 1429 C C . ALA A 1 177 ? 7.115 -3.982 -33.899 1.00 84.25 177 ALA A C 1
ATOM 1431 O O . ALA A 1 177 ? 6.486 -3.161 -33.225 1.00 84.25 177 ALA A O 1
ATOM 1432 N N . GLY A 1 178 ? 7.241 -5.259 -33.524 1.00 83.75 178 GLY A N 1
ATOM 1433 C CA . GLY A 1 178 ? 6.669 -5.792 -32.288 1.00 83.75 178 GLY A CA 1
ATOM 1434 C C . GLY A 1 178 ? 7.344 -5.208 -31.050 1.00 83.75 178 GLY A C 1
ATOM 1435 O O . GLY A 1 178 ? 6.666 -4.829 -30.097 1.00 83.75 178 GLY A O 1
ATOM 1436 N N . LEU A 1 179 ? 8.670 -5.058 -31.105 1.00 85.75 179 LEU A N 1
ATOM 1437 C CA . LEU A 1 179 ? 9.470 -4.453 -30.045 1.00 85.75 179 LEU A CA 1
ATOM 1438 C C . LEU A 1 179 ? 9.034 -3.013 -29.748 1.00 85.75 179 LEU A C 1
ATOM 1440 O O . LEU A 1 179 ? 8.731 -2.675 -28.602 1.00 85.75 179 LEU A O 1
ATOM 1444 N N . VAL A 1 180 ? 8.977 -2.173 -30.785 1.00 88.25 180 VAL A N 1
ATOM 1445 C CA . VAL A 1 180 ? 8.574 -0.766 -30.652 1.00 88.25 180 VAL A CA 1
ATOM 1446 C C . VAL A 1 180 ? 7.136 -0.671 -30.146 1.00 88.25 180 VAL A C 1
ATOM 1448 O O . VAL A 1 180 ? 6.878 0.068 -29.200 1.00 88.25 180 VAL A O 1
ATOM 1451 N N . SER A 1 181 ? 6.219 -1.484 -30.685 1.00 89.38 181 SER A N 1
ATOM 1452 C CA . SER A 1 181 ? 4.826 -1.505 -30.224 1.00 89.38 181 SER A CA 1
ATOM 1453 C C . SER A 1 181 ? 4.700 -1.897 -28.748 1.00 89.38 181 SER A C 1
ATOM 1455 O O . SER A 1 181 ? 3.930 -1.278 -28.016 1.00 89.38 181 SER A O 1
ATOM 1457 N N . ALA A 1 182 ? 5.475 -2.880 -28.280 1.00 88.81 182 ALA A N 1
ATOM 1458 C CA . ALA A 1 182 ? 5.455 -3.300 -26.881 1.00 88.81 182 ALA A CA 1
ATOM 1459 C C . ALA A 1 182 ? 5.975 -2.198 -25.943 1.00 88.81 182 ALA A C 1
ATOM 1461 O O . ALA A 1 182 ? 5.380 -1.950 -24.892 1.00 88.81 182 ALA A O 1
ATOM 1462 N N . ILE A 1 183 ? 7.054 -1.506 -26.332 1.00 91.44 183 ILE A N 1
ATOM 1463 C CA . ILE A 1 183 ? 7.601 -0.371 -25.573 1.00 91.44 183 ILE A CA 1
ATOM 1464 C C . ILE A 1 183 ? 6.598 0.790 -25.543 1.00 91.44 183 ILE A C 1
ATOM 1466 O O . ILE A 1 183 ? 6.360 1.363 -24.478 1.00 91.44 183 ILE A O 1
ATOM 1470 N N . ASP A 1 184 ? 5.969 1.104 -26.676 1.00 92.94 184 ASP A N 1
ATOM 1471 C CA . ASP A 1 184 ? 4.970 2.168 -26.768 1.00 92.94 184 ASP A CA 1
ATOM 1472 C C . ASP A 1 184 ? 3.744 1.871 -25.910 1.00 92.94 184 ASP A C 1
ATOM 1474 O O . ASP A 1 184 ? 3.338 2.712 -25.110 1.00 92.94 184 ASP A O 1
ATOM 1478 N N . GLN A 1 185 ? 3.191 0.660 -25.990 1.00 92.19 185 GLN A N 1
ATOM 1479 C CA . GLN A 1 185 ? 2.078 0.243 -25.133 1.00 92.19 185 GLN A CA 1
ATOM 1480 C C . GLN A 1 185 ? 2.460 0.304 -23.648 1.00 92.19 185 GLN A C 1
ATOM 1482 O O . GLN A 1 185 ? 1.667 0.748 -22.812 1.00 92.19 185 GLN A O 1
ATOM 1487 N N . PHE A 1 186 ? 3.690 -0.089 -23.308 1.00 92.69 186 PHE A N 1
ATOM 1488 C CA . PHE A 1 186 ? 4.192 -0.034 -21.941 1.00 92.69 186 PHE A CA 1
ATOM 1489 C C . PHE A 1 186 ? 4.344 1.402 -21.420 1.00 92.69 186 PHE A C 1
ATOM 1491 O O . PHE A 1 186 ? 4.013 1.664 -20.263 1.00 92.69 186 PHE A O 1
ATOM 1498 N N . MET A 1 187 ? 4.805 2.349 -22.235 1.00 94.62 187 MET A N 1
ATOM 1499 C CA . MET A 1 187 ? 4.980 3.738 -21.799 1.00 94.62 187 MET A CA 1
ATOM 1500 C C . MET A 1 187 ? 3.676 4.540 -21.853 1.00 94.62 187 MET A C 1
ATOM 1502 O O . MET A 1 187 ? 3.354 5.245 -20.894 1.00 94.62 187 MET A O 1
ATOM 1506 N N . GLN A 1 188 ? 2.886 4.402 -22.917 1.00 93.00 188 GLN A N 1
ATOM 1507 C CA . GLN A 1 188 ? 1.626 5.134 -23.097 1.00 93.00 188 GLN A CA 1
ATOM 1508 C C . GLN A 1 188 ? 0.516 4.626 -22.171 1.00 93.00 188 GLN A C 1
ATOM 1510 O O . GLN A 1 188 ? -0.299 5.412 -21.697 1.00 93.00 188 GLN A O 1
ATOM 1515 N N . GLY A 1 189 ? 0.513 3.332 -21.835 1.00 89.44 189 GLY A N 1
ATOM 1516 C CA . GLY A 1 189 ? -0.407 2.755 -20.850 1.00 89.44 189 GLY A CA 1
ATOM 1517 C C . GLY A 1 189 ? -0.031 3.044 -19.391 1.00 89.44 189 GLY A C 1
ATOM 1518 O O . GLY A 1 189 ? -0.562 2.398 -18.485 1.00 89.44 189 GLY A O 1
ATOM 1519 N N . SER A 1 190 ? 0.933 3.936 -19.138 1.00 89.56 190 SER A N 1
ATOM 1520 C CA . SER A 1 190 ? 1.431 4.210 -17.793 1.00 89.56 190 SER A CA 1
ATOM 1521 C C . SER A 1 190 ? 0.679 5.358 -17.117 1.00 89.56 190 SER A C 1
ATOM 1523 O O . SER A 1 190 ? 0.533 6.434 -17.698 1.00 89.56 190 SER A O 1
ATOM 1525 N N . PRO A 1 191 ? 0.214 5.187 -15.866 1.00 90.44 191 PRO A N 1
ATOM 1526 C CA . PRO A 1 191 ? -0.200 6.334 -15.077 1.00 90.44 191 PRO A CA 1
ATOM 1527 C C . PRO A 1 191 ? 1.028 7.186 -14.730 1.00 90.44 191 PRO A C 1
ATOM 1529 O O . PRO A 1 191 ? 2.134 6.666 -14.560 1.00 90.44 191 PRO A O 1
ATOM 1532 N N . ALA A 1 192 ? 0.827 8.491 -14.534 1.00 90.31 192 ALA A N 1
ATOM 1533 C CA . ALA A 1 192 ? 1.911 9.440 -14.260 1.00 90.31 192 ALA A CA 1
ATOM 1534 C C . ALA A 1 192 ? 2.831 9.003 -13.099 1.00 90.31 192 ALA A C 1
ATOM 1536 O O . ALA A 1 192 ? 4.051 9.122 -13.198 1.00 90.31 192 ALA A O 1
ATOM 1537 N N . GLY A 1 193 ? 2.266 8.428 -12.029 1.00 88.75 193 GLY A N 1
ATOM 1538 C CA . GLY A 1 193 ? 3.028 7.937 -10.871 1.00 88.75 193 GLY A CA 1
ATOM 1539 C C . GLY A 1 193 ? 3.940 6.732 -11.151 1.00 88.75 193 GLY A C 1
ATOM 1540 O O . GLY A 1 193 ? 4.879 6.493 -10.397 1.00 88.75 193 GLY A O 1
ATOM 1541 N N . GLU A 1 194 ? 3.703 5.987 -12.234 1.00 92.62 194 GLU A N 1
ATOM 1542 C CA . GLU A 1 194 ? 4.526 4.842 -12.649 1.00 92.62 194 GLU A CA 1
ATOM 1543 C C . GLU A 1 194 ? 5.548 5.204 -13.724 1.00 92.62 194 GLU A C 1
ATOM 1545 O O . GLU A 1 194 ? 6.524 4.472 -13.894 1.00 92.62 194 GLU A O 1
ATOM 1550 N N . PHE A 1 195 ? 5.345 6.315 -14.438 1.00 93.56 195 PHE A N 1
ATOM 1551 C CA . PHE A 1 195 ? 6.118 6.690 -15.623 1.00 93.56 195 PHE A CA 1
ATOM 1552 C C . PHE A 1 195 ? 7.630 6.607 -15.391 1.00 93.56 195 PHE A C 1
ATOM 1554 O O . PHE A 1 195 ? 8.357 5.948 -16.134 1.00 93.56 195 PHE A O 1
ATOM 1561 N N . ARG A 1 196 ? 8.111 7.207 -14.294 1.00 93.25 196 ARG A N 1
ATOM 1562 C CA . ARG A 1 196 ? 9.536 7.183 -13.939 1.00 93.25 196 ARG A CA 1
ATOM 1563 C C . ARG A 1 196 ? 10.039 5.768 -13.650 1.00 93.25 196 ARG A C 1
ATOM 1565 O O . ARG A 1 196 ? 11.145 5.428 -14.056 1.00 93.25 196 ARG A O 1
ATOM 1572 N N . GLY A 1 197 ? 9.244 4.948 -12.963 1.00 92.31 197 GLY A N 1
ATOM 1573 C CA . GLY A 1 197 ? 9.600 3.561 -12.659 1.00 92.31 197 GLY A CA 1
ATOM 1574 C C . GLY A 1 197 ? 9.653 2.686 -13.915 1.00 92.31 197 GLY A C 1
ATOM 1575 O O . GLY A 1 197 ? 10.591 1.908 -14.076 1.00 92.31 197 GLY A O 1
ATOM 1576 N N . ARG A 1 198 ? 8.709 2.874 -14.844 1.00 94.19 198 ARG A N 1
ATOM 1577 C CA . ARG A 1 198 ? 8.699 2.208 -16.155 1.00 94.19 198 ARG A CA 1
ATOM 1578 C C . ARG A 1 198 ? 9.902 2.608 -17.009 1.00 94.19 198 ARG A C 1
ATOM 1580 O O . ARG A 1 198 ? 10.601 1.738 -17.519 1.00 94.19 198 ARG A O 1
ATOM 1587 N N . LEU A 1 199 ? 10.226 3.898 -17.071 1.00 94.81 199 LEU A N 1
ATOM 1588 C CA . LEU A 1 199 ? 11.411 4.381 -17.784 1.00 94.81 199 LEU A CA 1
ATOM 1589 C C . LEU A 1 199 ? 12.714 3.814 -17.189 1.00 94.81 199 LEU A C 1
ATOM 1591 O O . LEU A 1 199 ? 13.584 3.348 -17.922 1.00 94.81 199 LEU A O 1
ATOM 1595 N N . ASN A 1 200 ? 12.834 3.779 -15.857 1.00 94.38 200 ASN A N 1
ATOM 1596 C CA . ASN A 1 200 ? 13.983 3.168 -15.180 1.00 94.38 200 ASN A CA 1
ATOM 1597 C C . ASN A 1 200 ? 14.112 1.668 -15.490 1.00 94.38 200 ASN A C 1
ATOM 1599 O O . ASN A 1 200 ? 15.225 1.161 -15.629 1.00 94.38 200 ASN A O 1
ATOM 1603 N N . MET A 1 201 ? 12.989 0.962 -15.625 1.00 93.56 201 MET A N 1
ATOM 1604 C CA . MET A 1 201 ? 12.979 -0.437 -16.039 1.00 93.56 201 MET A CA 1
ATOM 1605 C C . MET A 1 201 ? 13.507 -0.612 -17.471 1.00 93.56 201 MET A C 1
ATOM 1607 O O . MET A 1 201 ? 14.343 -1.486 -17.699 1.00 93.56 201 MET A O 1
ATOM 1611 N N . LEU A 1 202 ? 13.106 0.248 -18.415 1.00 94.12 202 LEU A N 1
ATOM 1612 C CA . LEU A 1 202 ? 13.660 0.239 -19.777 1.00 94.12 202 LEU A CA 1
ATOM 1613 C C . LEU A 1 202 ? 15.170 0.521 -19.781 1.00 94.12 202 LEU A C 1
ATOM 1615 O O . LEU A 1 202 ? 15.919 -0.194 -20.445 1.00 94.12 202 LEU A O 1
ATOM 1619 N N . HIS A 1 203 ? 15.641 1.493 -18.989 1.00 94.81 203 HIS A N 1
ATOM 1620 C CA . HIS A 1 203 ? 17.079 1.733 -18.808 1.00 94.81 203 HIS A CA 1
ATOM 1621 C C . HIS A 1 203 ? 17.816 0.492 -18.289 1.00 94.81 203 HIS A C 1
ATOM 1623 O O . HIS A 1 203 ? 18.908 0.190 -18.771 1.00 94.81 203 HIS A O 1
ATOM 1629 N N . ALA A 1 204 ? 17.231 -0.243 -17.338 1.00 94.00 204 ALA A N 1
ATOM 1630 C CA . ALA A 1 204 ? 17.825 -1.471 -16.815 1.00 94.00 204 ALA A CA 1
ATOM 1631 C C . ALA A 1 204 ? 17.945 -2.557 -17.898 1.00 94.00 204 ALA A C 1
ATOM 1633 O O . ALA A 1 204 ? 19.006 -3.170 -18.027 1.00 94.00 204 ALA A O 1
ATOM 1634 N N . PHE A 1 205 ? 16.910 -2.752 -18.722 1.00 92.25 205 PHE A N 1
ATOM 1635 C CA . PHE A 1 205 ? 16.971 -3.674 -19.862 1.00 92.25 205 PHE A CA 1
ATOM 1636 C C . PHE A 1 205 ? 17.995 -3.239 -20.918 1.00 92.25 205 PHE A C 1
ATOM 1638 O O . PHE A 1 205 ? 18.768 -4.065 -21.401 1.00 92.25 205 PHE A O 1
ATOM 1645 N N . CYS A 1 206 ? 18.059 -1.943 -21.231 1.00 92.69 206 CYS A N 1
ATOM 1646 C CA . CYS A 1 206 ? 19.032 -1.383 -22.169 1.00 92.69 206 CYS A CA 1
ATOM 1647 C C . CYS A 1 206 ? 20.472 -1.591 -21.677 1.00 92.69 206 CYS A C 1
ATOM 1649 O O . CYS A 1 206 ? 21.334 -2.052 -22.428 1.00 92.69 206 CYS A O 1
ATOM 1651 N N . GLY A 1 207 ? 20.723 -1.342 -20.387 1.00 93.19 207 GLY A N 1
ATOM 1652 C CA . GLY A 1 207 ? 22.005 -1.614 -19.739 1.00 93.19 207 GLY A CA 1
ATOM 1653 C C . GLY A 1 207 ? 22.363 -3.102 -19.734 1.00 93.19 207 GLY A C 1
ATOM 1654 O O . GLY A 1 207 ? 23.504 -3.460 -20.025 1.00 93.19 207 GLY A O 1
ATOM 1655 N N . HIS A 1 208 ? 21.388 -3.979 -19.480 1.00 92.00 208 HIS A N 1
ATOM 1656 C CA . HIS A 1 208 ? 21.585 -5.425 -19.548 1.00 92.00 208 HIS A CA 1
ATOM 1657 C C . HIS A 1 208 ? 21.981 -5.881 -20.960 1.00 92.00 208 HIS A C 1
ATOM 1659 O O . HIS A 1 208 ? 22.997 -6.559 -21.119 1.00 92.00 208 HIS A O 1
ATOM 1665 N N . ARG A 1 209 ? 21.253 -5.448 -22.000 1.00 91.12 209 ARG A N 1
ATOM 1666 C CA . ARG A 1 209 ? 21.586 -5.769 -23.398 1.00 91.12 209 ARG A CA 1
ATOM 1667 C C . ARG A 1 209 ? 22.957 -5.219 -23.791 1.00 91.12 209 ARG A C 1
ATOM 1669 O O . ARG A 1 209 ? 23.749 -5.937 -24.394 1.00 91.12 209 ARG A O 1
ATOM 1676 N N . ALA A 1 210 ? 23.281 -3.989 -23.388 1.00 92.69 210 ALA A N 1
ATOM 1677 C CA . ALA A 1 210 ? 24.600 -3.399 -23.613 1.00 92.69 210 ALA A CA 1
ATOM 1678 C C . ALA A 1 210 ? 25.733 -4.236 -23.007 1.00 92.69 210 ALA A C 1
ATOM 1680 O O . ALA A 1 210 ? 26.786 -4.373 -23.631 1.00 92.69 210 ALA A O 1
ATOM 1681 N N . ALA A 1 211 ? 25.534 -4.781 -21.804 1.00 93.19 211 ALA A N 1
ATOM 1682 C CA . ALA A 1 211 ? 26.515 -5.637 -21.147 1.00 93.19 211 ALA A CA 1
ATOM 1683 C C . ALA A 1 211 ? 26.707 -6.966 -21.897 1.00 93.19 211 ALA A C 1
ATOM 1685 O O . ALA A 1 211 ? 27.848 -7.374 -22.108 1.00 93.19 211 ALA A O 1
ATOM 1686 N N . LEU A 1 212 ? 25.620 -7.589 -22.371 1.00 91.12 212 LEU A N 1
ATOM 1687 C CA . LEU A 1 212 ? 25.684 -8.805 -23.195 1.00 91.12 212 LEU A CA 1
ATOM 1688 C C . LEU A 1 212 ? 26.451 -8.571 -24.503 1.00 91.12 212 LEU A C 1
ATOM 1690 O O . LEU A 1 212 ? 27.366 -9.327 -24.821 1.00 91.12 212 LEU A O 1
ATOM 1694 N N . LEU A 1 213 ? 26.148 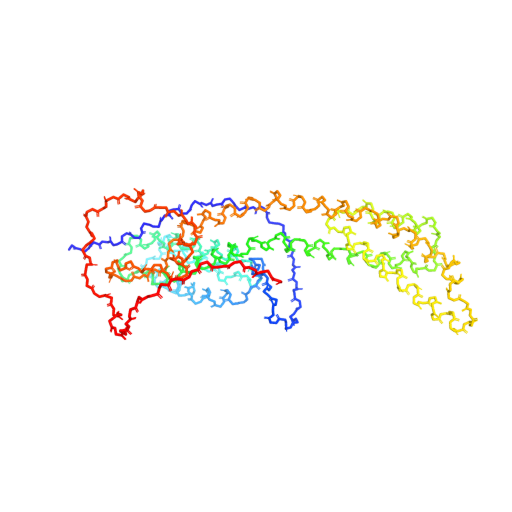-7.482 -25.215 1.00 92.00 213 LEU A N 1
ATOM 1695 C CA . LEU A 1 213 ? 26.862 -7.111 -26.443 1.00 92.00 213 LEU A CA 1
ATOM 1696 C C . LEU A 1 213 ? 28.339 -6.805 -26.179 1.00 92.00 213 LEU A C 1
ATOM 1698 O O . LEU A 1 213 ? 29.196 -7.129 -26.995 1.00 92.00 213 LEU A O 1
ATOM 1702 N N . SER A 1 214 ? 28.656 -6.208 -25.028 1.00 92.62 214 SER A N 1
ATOM 1703 C CA . SER A 1 214 ? 30.045 -5.942 -24.637 1.00 92.62 214 SER A CA 1
ATOM 1704 C C . SER A 1 214 ? 30.813 -7.239 -24.364 1.00 92.62 214 SER A C 1
ATOM 1706 O O . SER A 1 214 ? 31.969 -7.359 -24.759 1.00 92.62 214 SER A O 1
ATOM 1708 N N . ALA A 1 215 ? 30.169 -8.231 -23.742 1.00 92.12 215 ALA A N 1
ATOM 1709 C CA . ALA A 1 215 ? 30.753 -9.555 -23.546 1.00 92.12 215 ALA A CA 1
ATOM 1710 C C . ALA A 1 215 ? 30.967 -10.291 -24.881 1.00 92.12 215 ALA A C 1
ATOM 1712 O O . ALA A 1 215 ? 32.031 -10.869 -25.094 1.00 92.12 215 ALA A O 1
ATOM 1713 N N . GLN A 1 216 ? 30.003 -10.208 -25.803 1.00 90.88 216 GLN A N 1
ATOM 1714 C CA . GLN A 1 216 ? 30.129 -10.769 -27.152 1.00 90.88 216 GLN A CA 1
ATOM 1715 C C . GLN A 1 216 ? 31.272 -10.113 -27.939 1.00 90.88 216 GLN A C 1
ATOM 1717 O O . GLN A 1 216 ? 32.073 -10.801 -28.567 1.00 90.88 216 GLN A O 1
ATOM 1722 N N . ALA A 1 217 ? 31.399 -8.786 -27.861 1.00 92.81 217 ALA A N 1
ATOM 1723 C CA . ALA A 1 217 ? 32.467 -8.038 -28.518 1.00 92.81 217 ALA A CA 1
ATOM 1724 C C . ALA A 1 217 ? 33.866 -8.511 -28.096 1.00 92.81 217 ALA A C 1
ATOM 1726 O O . ALA A 1 217 ? 34.757 -8.618 -28.936 1.00 92.81 217 ALA A O 1
ATOM 1727 N N . LEU A 1 218 ? 34.045 -8.815 -26.803 1.00 91.31 218 LEU A N 1
ATOM 1728 C CA . LEU A 1 218 ? 35.299 -9.340 -26.258 1.00 91.31 218 LEU A CA 1
ATOM 1729 C C . LEU A 1 218 ? 35.622 -10.734 -26.804 1.00 91.31 218 LEU A C 1
ATOM 1731 O O . LEU A 1 218 ? 36.779 -11.004 -27.109 1.00 91.31 218 LEU A O 1
ATOM 1735 N N . GLN A 1 219 ? 34.616 -11.601 -26.938 1.00 91.25 219 GLN A N 1
ATOM 1736 C CA . GLN A 1 219 ? 34.793 -12.956 -27.470 1.00 91.25 219 GLN A CA 1
ATOM 1737 C C . GLN A 1 219 ? 35.092 -12.954 -28.972 1.00 91.25 219 GLN A C 1
ATOM 1739 O O . GLN A 1 219 ? 35.919 -13.728 -29.443 1.00 91.25 219 GLN A O 1
ATOM 1744 N N . GLU A 1 220 ? 34.432 -12.077 -29.725 1.00 90.75 220 GLU A N 1
ATOM 1745 C CA . GLU A 1 220 ? 34.547 -12.012 -31.184 1.00 90.75 220 GLU A CA 1
ATOM 1746 C C . GLU A 1 220 ? 35.615 -11.013 -31.665 1.00 90.75 220 GLU A C 1
ATOM 1748 O O . GLU A 1 220 ? 35.772 -10.824 -32.870 1.00 90.75 220 GLU A O 1
ATOM 1753 N N . HIS A 1 221 ? 36.335 -10.357 -30.744 1.00 88.44 221 HIS A N 1
ATOM 1754 C CA . HIS A 1 221 ? 37.280 -9.265 -31.024 1.00 88.44 221 HIS A CA 1
ATOM 1755 C C . HIS A 1 221 ? 36.691 -8.169 -31.933 1.00 88.44 221 HIS A C 1
ATOM 1757 O O . HIS A 1 221 ? 37.373 -7.603 -32.790 1.00 88.44 221 HIS A O 1
ATOM 1763 N N . LYS A 1 222 ? 35.403 -7.865 -31.749 1.00 90.50 222 LYS A N 1
ATOM 1764 C CA . LYS A 1 222 ? 34.670 -6.847 -32.510 1.00 90.50 222 LYS A CA 1
ATOM 1765 C C . LYS A 1 222 ? 34.567 -5.541 -31.732 1.00 90.50 222 LYS A C 1
ATOM 1767 O O . LYS A 1 222 ? 34.682 -5.490 -30.510 1.00 90.50 222 LYS A O 1
ATOM 1772 N N . SER A 1 223 ? 34.287 -4.466 -32.457 1.00 92.06 223 SER A N 1
ATOM 1773 C CA . SER A 1 223 ? 33.920 -3.181 -31.869 1.00 92.06 223 SER A CA 1
ATOM 1774 C C . SER A 1 223 ? 32.566 -3.283 -31.157 1.00 92.06 223 SER A C 1
ATOM 1776 O O . SER A 1 223 ? 31.540 -3.586 -31.770 1.00 92.06 223 SER A O 1
ATOM 1778 N N . VAL A 1 224 ? 32.553 -2.981 -29.854 1.00 92.50 224 VAL A N 1
ATOM 1779 C CA . VAL A 1 224 ? 31.328 -2.911 -29.032 1.00 92.50 224 VAL A CA 1
ATOM 1780 C C . VAL A 1 224 ? 30.327 -1.913 -29.620 1.00 92.50 224 VAL A C 1
ATOM 1782 O O . VAL A 1 224 ? 29.120 -2.140 -29.583 1.00 92.50 224 VAL A O 1
ATOM 1785 N N . MET A 1 225 ? 30.825 -0.794 -30.152 1.00 90.81 225 MET A N 1
ATOM 1786 C CA . MET A 1 225 ? 29.987 0.274 -30.699 1.00 90.81 225 MET A CA 1
ATOM 1787 C C . MET A 1 225 ? 29.251 -0.179 -31.961 1.00 90.81 225 MET A C 1
ATOM 1789 O O . MET A 1 225 ? 28.076 0.145 -32.126 1.00 90.81 225 MET A O 1
ATOM 1793 N N . ASP A 1 226 ? 29.908 -0.967 -32.812 1.00 90.25 226 ASP A N 1
ATOM 1794 C CA . ASP A 1 226 ? 29.297 -1.480 -34.039 1.00 90.25 226 ASP A CA 1
ATOM 1795 C C . ASP A 1 226 ? 28.247 -2.550 -33.732 1.00 90.25 226 ASP A C 1
ATOM 1797 O O . ASP A 1 226 ? 27.165 -2.537 -34.323 1.00 90.25 226 ASP A O 1
ATOM 1801 N N . LEU A 1 227 ? 28.506 -3.413 -32.742 1.00 89.94 227 LEU A N 1
ATOM 1802 C CA . LEU A 1 227 ? 27.516 -4.375 -32.250 1.00 89.94 227 LEU A CA 1
ATOM 1803 C C . LEU A 1 227 ? 26.295 -3.672 -31.654 1.00 89.94 227 LEU A C 1
ATOM 1805 O O . LEU A 1 227 ? 25.174 -3.994 -32.017 1.00 89.94 227 LEU A O 1
ATOM 1809 N N . LYS A 1 228 ? 26.484 -2.646 -30.817 1.00 91.25 228 LYS A N 1
ATOM 1810 C CA . LYS A 1 228 ? 25.370 -1.839 -30.290 1.00 91.25 228 LYS A CA 1
ATOM 1811 C C . LYS A 1 228 ? 24.545 -1.171 -31.387 1.00 91.25 228 LYS A C 1
ATOM 1813 O O . LYS A 1 228 ? 23.324 -1.150 -31.294 1.00 91.25 228 LYS A O 1
ATOM 1818 N N . ARG A 1 229 ? 25.196 -0.619 -32.416 1.00 89.25 229 ARG A N 1
ATOM 1819 C CA . ARG A 1 229 ? 24.510 0.064 -33.523 1.00 89.25 229 ARG A CA 1
ATOM 1820 C C . ARG A 1 229 ? 23.711 -0.901 -34.401 1.00 89.25 229 ARG A C 1
ATOM 1822 O O . ARG A 1 229 ? 22.670 -0.512 -34.918 1.00 89.25 229 ARG A O 1
ATOM 1829 N N . SER A 1 230 ? 24.219 -2.114 -34.596 1.00 87.44 230 SER A N 1
ATOM 1830 C CA . SER A 1 230 ? 23.591 -3.139 -35.439 1.00 87.44 230 SER A CA 1
ATOM 1831 C C . SER A 1 230 ? 22.608 -4.038 -34.687 1.00 87.44 230 SER A C 1
ATOM 1833 O O . SER A 1 230 ? 21.839 -4.752 -35.326 1.00 87.44 230 SER A O 1
ATOM 1835 N N . ASP A 1 231 ? 22.604 -4.000 -33.352 1.00 88.75 231 ASP A N 1
ATOM 1836 C CA . ASP A 1 231 ? 21.730 -4.835 -32.539 1.00 88.75 231 ASP A CA 1
ATOM 1837 C C . ASP A 1 231 ? 20.251 -4.425 -32.695 1.00 88.75 231 ASP A C 1
ATOM 1839 O O . ASP A 1 231 ? 19.894 -3.276 -32.401 1.00 88.75 231 ASP A O 1
ATOM 1843 N N . PRO A 1 232 ? 19.367 -5.358 -33.094 1.00 86.31 232 PRO A N 1
ATOM 1844 C CA . PRO A 1 232 ? 17.961 -5.066 -33.374 1.00 86.31 232 PRO A CA 1
ATOM 1845 C C . PRO A 1 232 ? 17.143 -4.728 -32.122 1.00 86.31 232 PRO A C 1
ATOM 1847 O O . PRO A 1 232 ? 16.000 -4.304 -32.250 1.00 86.31 232 PRO A O 1
ATOM 1850 N N . VAL A 1 233 ? 17.703 -4.897 -30.919 1.00 88.81 233 VAL A N 1
ATOM 1851 C CA . VAL A 1 233 ? 17.027 -4.612 -29.646 1.00 88.81 233 VAL A CA 1
ATOM 1852 C C . VAL A 1 233 ? 17.579 -3.350 -28.992 1.00 88.81 233 VAL A C 1
ATOM 1854 O O . VAL A 1 233 ? 16.814 -2.492 -28.553 1.00 88.81 233 VAL A O 1
ATOM 1857 N N . TYR A 1 234 ? 18.903 -3.211 -28.925 1.00 90.81 234 TYR A N 1
ATOM 1858 C CA . TYR A 1 234 ? 19.558 -2.110 -28.230 1.00 90.81 234 TYR A CA 1
ATOM 1859 C C . TYR A 1 234 ? 19.256 -0.758 -28.873 1.00 90.81 234 TYR A C 1
ATOM 1861 O O . TYR A 1 234 ? 18.886 0.176 -28.162 1.00 90.81 234 TYR A O 1
ATOM 1869 N N . ALA A 1 235 ? 19.390 -0.640 -30.198 1.00 88.69 235 ALA A N 1
ATOM 1870 C CA . ALA A 1 235 ? 19.189 0.638 -30.874 1.00 88.69 235 ALA A CA 1
ATOM 1871 C C . ALA A 1 235 ? 17.738 1.153 -30.750 1.00 88.69 235 ALA A C 1
ATOM 1873 O O . ALA A 1 235 ? 17.563 2.300 -30.330 1.00 88.69 235 ALA A O 1
ATOM 1874 N N . PRO A 1 236 ? 16.686 0.345 -31.008 1.00 89.12 236 PRO A N 1
ATOM 1875 C CA . PRO A 1 236 ? 15.306 0.808 -30.841 1.00 89.12 236 PRO A CA 1
ATOM 1876 C C . PRO A 1 236 ? 14.968 1.118 -29.382 1.00 89.12 236 PRO A C 1
ATOM 1878 O O . PRO A 1 236 ? 14.313 2.121 -29.108 1.00 89.12 236 PRO A O 1
ATOM 1881 N N . LEU A 1 237 ? 15.456 0.304 -28.440 1.00 91.44 237 LEU A N 1
ATOM 1882 C CA . LEU A 1 237 ? 15.241 0.529 -27.013 1.00 91.44 237 LEU A CA 1
ATOM 1883 C C . LEU A 1 237 ? 15.915 1.821 -26.531 1.00 91.44 237 LEU A C 1
ATOM 1885 O O . LEU A 1 237 ? 15.293 2.586 -25.798 1.00 91.44 237 LEU A O 1
ATOM 1889 N N . SER A 1 238 ? 17.152 2.093 -26.958 1.00 93.81 238 SER A N 1
ATOM 1890 C CA . SER A 1 238 ? 17.852 3.346 -26.643 1.00 93.81 238 SER A CA 1
ATOM 1891 C C . SER A 1 238 ? 17.100 4.553 -27.200 1.00 93.81 238 SER A C 1
ATOM 1893 O O . SER A 1 238 ? 16.836 5.497 -26.463 1.00 93.81 238 SER A O 1
ATOM 1895 N N . ASN A 1 239 ? 16.672 4.491 -28.463 1.00 93.88 239 ASN A N 1
ATOM 1896 C CA . ASN A 1 239 ? 15.922 5.578 -29.091 1.00 93.88 239 ASN A CA 1
ATOM 1897 C C . ASN A 1 239 ? 14.576 5.828 -28.396 1.00 93.88 239 ASN A C 1
ATOM 1899 O O . ASN A 1 239 ? 14.192 6.976 -28.182 1.00 93.88 239 ASN A O 1
ATOM 1903 N N . ALA A 1 240 ? 13.860 4.766 -28.017 1.00 93.25 240 ALA A N 1
ATOM 1904 C CA . ALA A 1 240 ? 12.602 4.888 -27.290 1.00 93.25 240 ALA A CA 1
ATOM 1905 C C . ALA A 1 240 ? 12.813 5.508 -25.900 1.00 93.25 240 ALA A C 1
ATOM 1907 O O . ALA A 1 240 ? 12.050 6.380 -25.487 1.00 93.25 240 ALA A O 1
ATOM 1908 N N . ILE A 1 241 ? 13.870 5.106 -25.189 1.00 95.81 241 ILE A N 1
ATOM 1909 C CA . ILE A 1 241 ? 14.258 5.719 -23.914 1.00 95.81 241 ILE A CA 1
ATOM 1910 C C . ILE A 1 241 ? 14.526 7.216 -24.094 1.00 95.81 241 ILE A C 1
ATOM 1912 O O . ILE A 1 241 ? 14.009 8.015 -23.312 1.00 95.81 241 ILE A O 1
ATOM 1916 N N . ASP A 1 242 ? 15.288 7.604 -25.115 1.00 96.56 242 ASP A N 1
ATOM 1917 C CA . ASP A 1 242 ? 15.619 9.007 -25.384 1.00 96.56 242 ASP A CA 1
ATOM 1918 C C . ASP A 1 242 ? 14.374 9.827 -25.743 1.00 96.56 242 ASP A C 1
ATOM 1920 O O . ASP A 1 242 ? 14.213 10.954 -25.271 1.00 96.56 242 ASP A O 1
ATOM 1924 N N . TYR A 1 243 ? 13.454 9.250 -26.520 1.00 96.56 243 TYR A N 1
ATOM 1925 C CA . TYR A 1 243 ? 12.161 9.856 -26.834 1.00 96.56 243 TYR A CA 1
ATOM 1926 C C . TYR A 1 243 ? 11.322 10.080 -25.570 1.00 96.56 243 TYR A C 1
ATOM 1928 O O . TYR A 1 243 ? 10.940 11.210 -25.265 1.00 96.56 243 TYR A O 1
ATOM 1936 N N . TYR A 1 244 ? 11.077 9.030 -24.781 1.00 96.44 244 TYR A N 1
ATOM 1937 C CA . TYR A 1 244 ? 10.207 9.139 -23.610 1.00 96.44 244 TYR A CA 1
ATOM 1938 C C . TYR A 1 244 ? 10.830 9.949 -22.464 1.00 96.44 244 TYR A C 1
ATOM 1940 O O . TYR A 1 244 ? 10.106 10.579 -21.690 1.00 96.44 244 TYR A O 1
ATOM 1948 N N . SER A 1 245 ? 12.161 10.000 -22.362 1.00 96.19 245 SER A N 1
ATOM 1949 C CA . SER A 1 245 ? 12.857 10.805 -21.349 1.00 96.19 245 SER A CA 1
ATOM 1950 C C . SER A 1 245 ? 12.543 12.299 -21.456 1.00 96.19 245 SER A C 1
ATOM 1952 O O . SER A 1 245 ? 12.563 12.994 -20.439 1.00 96.19 245 SER A O 1
ATOM 1954 N N . GLN A 1 246 ? 12.174 12.787 -22.644 1.00 96.12 246 GLN A N 1
ATOM 1955 C CA . GLN A 1 246 ? 11.793 14.187 -22.870 1.00 96.12 246 GLN A CA 1
ATOM 1956 C C . GLN A 1 246 ? 10.554 14.592 -22.058 1.00 96.12 246 GLN A C 1
ATOM 1958 O O . GLN A 1 246 ? 10.451 15.731 -21.605 1.00 96.12 246 GLN A O 1
ATOM 1963 N N . TYR A 1 247 ? 9.642 13.652 -21.796 1.00 94.19 247 TYR A N 1
ATOM 1964 C CA . TYR A 1 247 ? 8.415 13.910 -21.037 1.00 94.19 247 TYR A CA 1
ATOM 1965 C C . TYR A 1 247 ? 8.597 13.789 -19.519 1.00 94.19 247 TYR A C 1
ATOM 1967 O O . TYR A 1 247 ? 7.705 14.170 -18.761 1.00 94.19 247 TYR A O 1
ATOM 1975 N N . ALA A 1 248 ? 9.742 13.283 -19.045 1.00 92.06 248 ALA A N 1
ATOM 1976 C CA . ALA A 1 248 ? 9.955 13.005 -17.626 1.00 92.06 248 ALA A CA 1
ATOM 1977 C C . ALA A 1 248 ? 9.861 14.264 -16.750 1.00 92.06 248 ALA A C 1
ATOM 1979 O O . ALA A 1 248 ? 9.305 14.201 -15.654 1.00 92.06 248 ALA A O 1
ATOM 1980 N N . VAL A 1 249 ? 10.374 15.399 -17.239 1.00 93.44 249 VAL A N 1
ATOM 1981 C CA . VAL A 1 249 ? 10.343 16.682 -16.515 1.00 93.44 249 VAL A CA 1
ATOM 1982 C C . VAL A 1 249 ? 8.910 17.190 -16.389 1.00 93.44 249 VAL A C 1
ATOM 1984 O O . VAL A 1 249 ? 8.445 17.432 -15.280 1.00 93.44 249 VAL A O 1
ATOM 1987 N N . VAL A 1 250 ? 8.181 17.244 -17.506 1.00 95.12 250 VAL A N 1
ATOM 1988 C CA . VAL A 1 250 ? 6.792 17.724 -17.554 1.00 95.12 250 VAL A CA 1
ATOM 1989 C C . VAL A 1 250 ? 5.891 16.888 -16.639 1.00 95.12 250 VAL A C 1
ATOM 1991 O O . VAL A 1 250 ? 5.119 17.424 -15.847 1.00 95.12 250 VAL A O 1
ATOM 1994 N N . ILE A 1 251 ? 6.027 15.559 -16.673 1.00 93.06 251 ILE A N 1
ATOM 1995 C CA . ILE A 1 251 ? 5.254 14.662 -15.803 1.00 93.06 251 ILE A CA 1
ATOM 1996 C C . ILE A 1 251 ? 5.621 14.871 -14.326 1.00 93.06 251 ILE A C 1
ATOM 1998 O O . ILE A 1 251 ? 4.733 14.888 -13.470 1.00 93.06 251 ILE A O 1
ATOM 2002 N N . ALA A 1 252 ? 6.905 15.059 -14.006 1.00 90.44 252 ALA A N 1
ATOM 2003 C CA . ALA A 1 252 ? 7.344 15.322 -12.637 1.00 90.44 252 ALA A CA 1
ATOM 2004 C C . ALA A 1 252 ? 6.794 16.652 -12.095 1.00 90.44 252 ALA A C 1
ATOM 2006 O O . ALA A 1 252 ? 6.366 16.706 -10.941 1.00 90.44 252 ALA A O 1
ATOM 2007 N N . GLU A 1 253 ? 6.749 17.696 -12.921 1.00 92.88 253 GLU A N 1
ATOM 2008 C CA . GLU A 1 253 ? 6.161 18.992 -12.571 1.00 92.88 253 GLU A CA 1
ATOM 2009 C C . GLU A 1 253 ? 4.653 18.885 -12.325 1.00 92.88 253 GLU A C 1
ATOM 2011 O O . GLU A 1 253 ? 4.166 19.365 -11.299 1.00 92.88 253 GLU A O 1
ATOM 2016 N N . HIS A 1 254 ? 3.919 18.182 -13.195 1.00 91.69 254 HIS A N 1
ATOM 2017 C CA . HIS A 1 254 ? 2.491 17.917 -12.993 1.00 91.69 254 HIS A CA 1
ATOM 2018 C C . HIS A 1 254 ? 2.219 17.160 -11.689 1.00 91.69 254 HIS A C 1
ATOM 2020 O O . HIS A 1 254 ? 1.313 17.525 -10.938 1.00 91.69 254 HIS A O 1
ATOM 2026 N N . LEU A 1 255 ? 3.020 16.134 -11.384 1.00 89.56 255 LEU A N 1
ATOM 2027 C CA . LEU A 1 255 ? 2.913 15.408 -10.120 1.00 89.56 255 LEU A CA 1
ATOM 2028 C C . LEU A 1 255 ? 3.223 16.318 -8.927 1.00 89.56 255 LEU A C 1
ATOM 2030 O O . LEU A 1 255 ? 2.504 16.277 -7.936 1.00 89.56 255 LEU A O 1
ATOM 2034 N N . ALA A 1 256 ? 4.260 17.155 -9.003 1.00 89.12 256 ALA A N 1
ATOM 2035 C CA . ALA A 1 256 ? 4.608 18.080 -7.928 1.00 89.12 256 ALA A CA 1
ATOM 2036 C C . ALA A 1 256 ? 3.504 19.120 -7.674 1.00 89.12 256 ALA A C 1
ATOM 2038 O O . ALA A 1 256 ? 3.186 19.402 -6.518 1.00 89.12 256 ALA A O 1
ATOM 2039 N N . ALA A 1 257 ? 2.889 19.655 -8.731 1.00 88.94 257 ALA A N 1
ATOM 2040 C CA . ALA A 1 257 ? 1.758 20.571 -8.625 1.00 88.94 257 ALA A CA 1
ATOM 2041 C C . ALA A 1 257 ? 0.539 19.895 -7.978 1.00 88.94 257 ALA A C 1
ATOM 2043 O O . ALA A 1 257 ? -0.013 20.424 -7.015 1.00 88.94 257 ALA A O 1
ATOM 2044 N N . ALA A 1 258 ? 0.183 18.688 -8.433 1.00 86.19 258 ALA A N 1
ATOM 2045 C CA . ALA A 1 258 ? -0.931 17.918 -7.877 1.00 86.19 258 ALA A CA 1
ATOM 2046 C C . ALA A 1 258 ? -0.726 17.551 -6.393 1.00 86.19 258 ALA A C 1
ATOM 2048 O O . ALA A 1 258 ? -1.681 17.511 -5.615 1.00 86.19 258 ALA A O 1
ATOM 2049 N N . LYS A 1 259 ? 0.523 17.308 -5.973 1.00 83.56 259 LYS A N 1
ATOM 2050 C CA . LYS A 1 259 ? 0.853 17.041 -4.564 1.00 83.56 259 LYS A CA 1
ATOM 2051 C C . LYS A 1 259 ? 0.628 18.260 -3.678 1.00 83.56 259 LYS A C 1
ATOM 2053 O O . LYS A 1 259 ? 0.045 18.102 -2.613 1.00 83.56 259 LYS A O 1
ATOM 2058 N N . LYS A 1 260 ? 1.034 19.455 -4.123 1.00 81.38 260 LYS A N 1
ATOM 2059 C CA . LYS A 1 260 ? 0.830 20.699 -3.360 1.00 81.38 260 LYS A CA 1
ATOM 2060 C C . LYS A 1 260 ? -0.653 20.923 -3.069 1.00 81.38 260 LYS A C 1
ATOM 2062 O O . LYS A 1 260 ? -1.027 21.039 -1.910 1.00 81.38 260 LYS A O 1
ATOM 2067 N N . THR A 1 261 ? -1.501 20.820 -4.093 1.00 77.31 261 THR A N 1
ATOM 2068 C CA . THR A 1 261 ? -2.960 20.932 -3.928 1.00 77.31 261 THR A CA 1
ATOM 2069 C C . THR A 1 261 ? -3.551 19.851 -3.017 1.00 77.31 261 THR A C 1
ATOM 2071 O O . THR A 1 261 ? -4.538 20.087 -2.331 1.00 77.31 261 THR A O 1
ATOM 2074 N N . GLY A 1 262 ? -2.967 18.648 -3.002 1.00 68.50 262 GLY A N 1
ATOM 2075 C CA . GLY A 1 262 ? -3.440 17.539 -2.169 1.00 68.50 262 GLY A CA 1
ATOM 2076 C C . GLY A 1 262 ? -2.990 17.597 -0.704 1.00 68.50 262 GLY A C 1
ATOM 2077 O O . GLY A 1 262 ? -3.629 16.970 0.138 1.00 68.50 262 GLY A O 1
ATOM 2078 N N . GLN A 1 263 ? -1.903 18.312 -0.393 1.00 66.38 263 GLN A N 1
ATOM 2079 C CA . GLN A 1 263 ? -1.326 18.413 0.957 1.00 66.38 263 GLN A CA 1
ATOM 2080 C C . GLN A 1 263 ? -1.931 19.549 1.794 1.00 66.38 263 GLN A C 1
ATOM 2082 O O . GLN A 1 263 ? -1.998 19.426 3.014 1.00 66.38 263 GLN A O 1
ATOM 2087 N N . GLU A 1 264 ? -2.464 20.594 1.156 1.00 59.91 264 GLU A N 1
ATOM 2088 C CA . GLU A 1 264 ? -3.104 21.729 1.842 1.00 59.91 264 GLU A CA 1
ATOM 2089 C C . GLU A 1 264 ? -4.283 21.306 2.742 1.00 59.91 264 GLU A C 1
ATOM 2091 O O . GLU A 1 264 ? -4.455 21.839 3.835 1.00 59.91 264 GLU A O 1
ATOM 2096 N N . GLY A 1 265 ? -5.061 20.300 2.331 1.00 60.41 265 GLY A N 1
ATOM 2097 C CA . GLY A 1 265 ? -6.179 19.764 3.116 1.00 60.41 265 GLY A CA 1
ATOM 2098 C C . GLY A 1 265 ? -5.766 19.051 4.416 1.00 60.41 265 GLY A C 1
ATOM 2099 O O . GLY A 1 265 ? -6.206 19.455 5.492 1.00 60.41 265 GLY A O 1
ATOM 2100 N N . PRO A 1 266 ? -4.957 17.974 4.363 1.00 59.31 266 PRO A N 1
ATOM 2101 C CA . PRO A 1 266 ? -4.566 17.233 5.560 1.00 59.31 266 PRO A CA 1
ATOM 2102 C C . PRO A 1 266 ? -3.716 18.053 6.538 1.00 59.31 266 PRO A C 1
ATOM 2104 O O . PRO A 1 266 ? -3.868 17.853 7.743 1.00 59.31 266 PRO A O 1
ATOM 2107 N N . ASP A 1 267 ? -2.874 18.974 6.060 1.00 56.81 267 ASP A N 1
ATOM 2108 C CA . ASP A 1 267 ? -2.051 19.820 6.935 1.00 56.81 267 ASP A CA 1
ATOM 2109 C C . ASP A 1 267 ? -2.897 20.827 7.730 1.00 56.81 267 ASP A C 1
ATOM 2111 O O . ASP A 1 267 ? -2.657 20.998 8.926 1.00 56.81 267 ASP A O 1
ATOM 2115 N N . ALA A 1 268 ? -3.931 21.420 7.120 1.00 56.75 268 ALA A N 1
ATOM 2116 C CA . ALA A 1 268 ? -4.88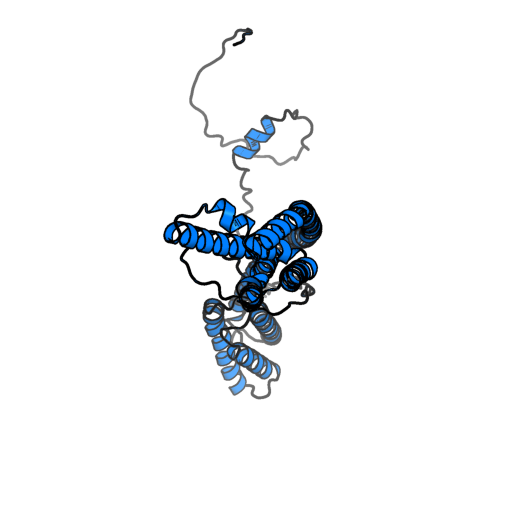7 22.285 7.818 1.00 56.75 268 ALA A CA 1
ATOM 2117 C C . ALA A 1 268 ? -5.669 21.511 8.894 1.00 56.75 268 ALA A C 1
ATOM 2119 O O . ALA A 1 268 ? -5.704 21.911 10.054 1.00 56.75 268 ALA A O 1
ATOM 2120 N N . VAL A 1 269 ? -6.193 20.328 8.546 1.00 58.56 269 VAL A N 1
ATOM 2121 C CA . VAL A 1 269 ? -6.936 19.479 9.495 1.00 58.56 269 VAL A CA 1
ATOM 2122 C C . VAL A 1 269 ? -6.048 19.012 10.653 1.00 58.56 269 VAL A C 1
ATOM 2124 O O . VAL A 1 269 ? -6.501 18.953 11.793 1.00 58.56 269 VAL A O 1
ATOM 2127 N N . CYS A 1 270 ? -4.780 18.676 10.399 1.00 56.94 270 CYS A N 1
ATOM 2128 C CA . CYS A 1 270 ? -3.868 18.278 11.472 1.00 56.94 270 CYS A CA 1
ATOM 2129 C C . CYS A 1 270 ? -3.531 19.447 12.403 1.00 56.94 270 CYS A C 1
ATOM 2131 O O . CYS A 1 270 ? -3.441 19.235 13.609 1.00 56.94 270 CYS A O 1
ATOM 2133 N N . GLN A 1 271 ? -3.354 20.660 11.873 1.00 56.97 271 GLN A N 1
ATOM 2134 C CA . GLN A 1 271 ? -3.085 21.848 12.687 1.00 56.97 271 GLN A CA 1
ATOM 2135 C C . GLN A 1 271 ? -4.275 22.191 13.588 1.00 56.97 271 GLN A C 1
ATOM 2137 O O . GLN A 1 271 ? -4.075 22.382 14.787 1.00 56.97 271 GLN A O 1
ATOM 2142 N N . ASP A 1 272 ? -5.499 22.150 13.060 1.00 47.94 272 ASP A N 1
ATOM 2143 C CA . ASP A 1 272 ? -6.714 22.421 13.836 1.00 47.94 272 ASP A CA 1
ATOM 2144 C C . ASP A 1 272 ? -6.908 21.394 14.970 1.00 47.94 272 ASP A C 1
ATOM 2146 O O . ASP A 1 272 ? -7.193 21.751 16.112 1.00 47.94 272 ASP A O 1
ATOM 2150 N N . LEU A 1 273 ? -6.649 20.109 14.700 1.00 46.66 273 LEU A N 1
ATOM 2151 C CA . LEU A 1 273 ? -6.773 19.038 15.699 1.00 46.66 273 LEU A CA 1
ATOM 2152 C C . LEU A 1 273 ? -5.671 19.053 16.771 1.00 46.66 273 LEU A C 1
ATOM 2154 O O . LEU A 1 273 ? -5.899 18.592 17.890 1.00 46.66 273 LEU A O 1
ATOM 2158 N N . VAL A 1 274 ? -4.471 19.547 16.448 1.00 44.16 274 VAL A N 1
ATOM 2159 C CA . VAL A 1 274 ? -3.376 19.712 17.422 1.00 44.16 274 VAL A CA 1
ATOM 2160 C C . VAL A 1 274 ? -3.661 20.879 18.369 1.00 44.16 274 VAL A C 1
ATOM 2162 O O . VAL A 1 274 ? -3.285 20.809 19.536 1.00 44.16 274 VAL A O 1
ATOM 2165 N N . VAL A 1 275 ? -4.363 21.915 17.903 1.00 41.72 275 VAL A N 1
ATOM 2166 C CA . VAL A 1 275 ? -4.781 23.054 18.737 1.00 41.72 275 VAL A CA 1
ATOM 2167 C C . VAL A 1 275 ? -5.933 22.675 19.681 1.00 41.72 275 VAL A C 1
ATOM 2169 O O . VAL A 1 275 ? -5.992 23.181 20.799 1.00 41.72 275 VAL A O 1
ATOM 2172 N N . GLU A 1 276 ? -6.801 21.735 19.294 1.00 40.97 276 GLU A N 1
ATOM 2173 C CA . GLU A 1 276 ? -7.922 21.265 20.131 1.00 40.97 276 GLU A CA 1
ATOM 2174 C C . GLU A 1 276 ? -7.566 20.123 21.118 1.00 40.97 276 GLU A C 1
ATOM 2176 O O . GLU A 1 276 ? -8.384 19.741 21.959 1.00 40.97 276 GLU A O 1
ATOM 2181 N N . GLY A 1 277 ? -6.349 19.567 21.062 1.00 33.84 277 GLY A N 1
ATOM 2182 C CA . GLY A 1 277 ? -5.910 18.443 21.897 1.00 33.84 277 GLY A CA 1
ATOM 2183 C C . GLY A 1 277 ? -5.191 18.853 23.188 1.00 33.84 277 GLY A C 1
ATOM 2184 O O . GLY A 1 277 ? -3.985 19.078 23.176 1.00 33.84 277 GLY A O 1
ATOM 2185 N N . CYS A 1 278 ? -5.914 18.866 24.314 1.00 26.78 278 CYS A N 1
ATOM 2186 C CA . CYS A 1 278 ? -5.394 19.021 25.682 1.00 26.78 278 CYS A CA 1
ATOM 2187 C C . CYS A 1 278 ? -4.076 18.270 25.973 1.00 26.78 278 CYS A C 1
ATOM 2189 O O . CYS A 1 278 ? -3.944 17.071 25.707 1.00 26.78 278 CYS A O 1
ATOM 2191 N N . GLU A 1 279 ? -3.160 18.966 26.656 1.00 27.30 279 GLU A N 1
ATOM 2192 C CA . GLU A 1 279 ? -1.986 18.404 27.329 1.00 27.30 279 GLU A CA 1
ATOM 2193 C C . GLU A 1 279 ? -2.365 17.322 28.367 1.00 27.30 279 GLU A C 1
ATOM 2195 O O . GLU A 1 279 ? -3.405 17.419 29.029 1.00 27.30 279 GLU A O 1
ATOM 2200 N N . PRO A 1 280 ? -1.535 16.280 28.566 1.00 30.03 280 PRO A N 1
ATOM 2201 C CA . PRO A 1 280 ? -1.798 15.255 29.564 1.00 30.03 280 PRO A CA 1
ATOM 2202 C C . PRO A 1 280 ? -1.412 15.734 30.975 1.00 30.03 280 PRO A C 1
ATOM 2204 O O . PRO A 1 280 ? -0.248 15.690 31.352 1.00 30.03 280 PRO A O 1
ATOM 2207 N N . GLY A 1 281 ? -2.420 16.129 31.757 1.00 28.25 281 GLY A N 1
ATOM 2208 C CA . GLY A 1 281 ? -2.501 16.030 33.223 1.00 28.25 281 GLY A CA 1
ATOM 2209 C C . GLY A 1 281 ? -1.282 16.441 34.064 1.00 28.25 281 GLY A C 1
ATOM 2210 O O . GLY A 1 281 ? -0.463 15.597 34.422 1.00 28.25 281 GLY A O 1
ATOM 2211 N N . GLY A 1 282 ? -1.279 17.697 34.518 1.00 24.56 282 GLY A N 1
ATOM 2212 C CA . GLY A 1 282 ? -0.592 18.151 35.727 1.00 24.56 282 GLY A CA 1
ATOM 2213 C C . GLY A 1 282 ? -1.608 18.435 36.837 1.00 24.56 282 GLY A C 1
ATOM 2214 O O . GLY A 1 282 ? -2.494 19.266 36.690 1.00 24.56 282 GLY A O 1
ATOM 2215 N N . ILE A 1 283 ? -1.486 17.664 37.908 1.00 28.02 283 ILE A N 1
ATOM 2216 C CA . ILE A 1 283 ? -2.075 17.787 39.250 1.00 28.02 283 ILE A CA 1
ATOM 2217 C C . ILE A 1 283 ? -2.126 19.248 39.741 1.00 28.02 283 ILE A C 1
ATOM 2219 O O . ILE A 1 283 ? -1.209 20.014 39.466 1.00 28.02 283 ILE A O 1
ATOM 2223 N N . GLU A 1 284 ? -3.183 19.598 40.483 1.00 29.53 284 GLU A N 1
ATOM 2224 C CA . GLU A 1 284 ? -3.431 20.916 41.091 1.00 29.53 284 GLU A CA 1
ATOM 2225 C C . GLU A 1 284 ? -2.160 21.587 41.651 1.00 29.53 284 GLU A C 1
ATOM 2227 O O . GLU A 1 284 ? -1.504 21.062 42.550 1.00 29.53 284 GLU A O 1
ATOM 2232 N N . GLY A 1 285 ? -1.846 22.775 41.131 1.00 26.84 285 GLY A N 1
ATOM 2233 C CA . GLY A 1 285 ? -0.784 23.649 41.616 1.00 26.84 285 GLY A CA 1
ATOM 2234 C C . GLY A 1 285 ? -0.704 24.910 40.758 1.00 26.84 285 GLY A C 1
ATOM 2235 O O . GLY A 1 285 ? -0.665 24.822 39.538 1.00 26.84 285 GLY A O 1
ATOM 2236 N N . GLU A 1 286 ? -0.760 26.064 41.417 1.00 26.17 286 GLU A N 1
ATOM 2237 C CA . GLU A 1 286 ? -0.606 27.442 40.928 1.00 26.17 286 GLU A CA 1
ATOM 2238 C C . GLU A 1 286 ? 0.015 27.624 39.529 1.00 26.17 286 GLU A C 1
ATOM 2240 O O . GLU A 1 286 ? 1.108 27.143 39.236 1.00 26.17 286 GLU A O 1
ATOM 2245 N N . CYS A 1 287 ? -0.658 28.419 38.687 1.00 23.17 287 CYS A N 1
ATOM 2246 C CA . CYS A 1 287 ? -0.143 28.898 37.406 1.00 23.17 287 CYS A CA 1
ATOM 2247 C C . CYS A 1 287 ? 1.132 29.738 37.602 1.00 23.17 287 CYS A C 1
ATOM 2249 O O . CYS A 1 287 ? 1.079 30.966 37.664 1.00 23.17 287 CYS A O 1
ATOM 2251 N N . ILE A 1 288 ? 2.293 29.090 37.661 1.00 25.83 288 ILE A N 1
ATOM 2252 C CA . ILE A 1 288 ? 3.584 29.744 37.469 1.00 25.83 288 ILE A CA 1
ATOM 2253 C C . ILE A 1 288 ? 3.790 29.838 35.959 1.00 25.83 288 ILE A C 1
ATOM 2255 O O . ILE A 1 288 ? 4.125 28.859 35.293 1.00 25.83 288 ILE A O 1
ATOM 2259 N N . ALA A 1 289 ? 3.556 31.025 35.401 1.00 28.19 289 ALA A N 1
ATOM 2260 C CA . ALA A 1 289 ? 3.955 31.336 34.039 1.00 28.19 289 ALA A CA 1
ATOM 2261 C C . ALA A 1 289 ? 5.471 31.116 33.911 1.00 28.19 289 ALA A C 1
ATOM 2263 O O . ALA A 1 289 ? 6.267 31.837 34.516 1.00 28.19 289 ALA A O 1
ATOM 2264 N N . HIS A 1 290 ? 5.884 30.114 33.136 1.00 27.73 290 HIS A N 1
ATOM 2265 C CA . HIS A 1 290 ? 7.284 29.988 32.755 1.00 27.73 290 HIS A CA 1
ATOM 2266 C C . HIS A 1 290 ? 7.658 31.186 31.867 1.00 27.73 290 HIS A C 1
ATOM 2268 O O . HIS A 1 290 ? 6.994 31.417 30.851 1.00 27.73 290 HIS A O 1
ATOM 2274 N N . PRO A 1 291 ? 8.697 31.966 32.217 1.00 29.52 291 PRO A N 1
ATOM 2275 C CA . PRO A 1 291 ? 9.153 33.052 31.366 1.00 29.52 291 PRO A CA 1
ATOM 2276 C C . PRO A 1 291 ? 9.684 32.482 30.038 1.00 29.52 291 PRO A C 1
ATOM 2278 O O . PRO A 1 291 ? 10.248 31.382 30.020 1.00 29.52 291 PRO A O 1
ATOM 2281 N N . PRO A 1 292 ? 9.521 33.202 28.914 1.00 31.12 292 PRO A N 1
ATOM 2282 C CA . PRO A 1 292 ? 10.052 32.764 27.632 1.00 31.12 292 PRO A CA 1
ATOM 2283 C C . PRO A 1 292 ? 11.572 32.574 27.720 1.00 31.12 292 PRO A C 1
ATOM 2285 O O . PRO A 1 292 ? 12.284 33.395 28.298 1.00 31.12 292 PRO A O 1
ATOM 2288 N N . SER A 1 293 ? 12.065 31.490 27.115 1.00 32.06 293 SER A N 1
ATOM 2289 C CA . SER A 1 293 ? 13.494 31.210 26.961 1.00 32.06 293 SER A CA 1
ATOM 2290 C C . SER A 1 293 ? 14.234 32.424 26.389 1.00 32.06 293 SER A C 1
ATOM 2292 O O . SER A 1 293 ? 13.742 33.067 25.453 1.00 32.06 293 SER A O 1
ATOM 2294 N N . SER A 1 294 ? 15.435 32.682 26.908 1.00 35.69 294 SER A N 1
ATOM 2295 C CA . SER A 1 294 ? 16.320 33.818 26.602 1.00 35.69 294 SER A CA 1
ATOM 2296 C C . SER A 1 294 ? 16.497 34.141 25.111 1.00 35.69 294 SER A C 1
ATOM 2298 O O . SER A 1 294 ? 16.718 35.298 24.764 1.00 35.69 294 SER A O 1
ATOM 2300 N N . ASP A 1 295 ? 16.323 33.172 24.213 1.00 37.50 295 ASP A N 1
ATOM 2301 C CA . ASP A 1 295 ? 16.473 33.373 22.766 1.00 37.50 295 ASP A CA 1
ATOM 2302 C C . ASP A 1 295 ? 15.355 34.210 22.122 1.00 37.50 295 ASP A C 1
ATOM 2304 O O . ASP A 1 295 ? 15.597 34.913 21.139 1.00 37.50 295 ASP A O 1
ATOM 2308 N N . LYS A 1 296 ? 14.135 34.205 22.681 1.00 40.25 296 LYS A N 1
ATOM 2309 C CA . LYS A 1 296 ? 13.004 34.969 22.116 1.00 40.25 296 LYS A CA 1
ATOM 2310 C C . LYS A 1 296 ? 12.985 36.433 22.560 1.00 40.25 296 LYS A C 1
ATOM 2312 O O . LYS A 1 296 ? 12.474 37.278 21.832 1.00 40.25 296 LYS A O 1
ATOM 2317 N N . VAL A 1 297 ? 13.598 36.751 23.702 1.00 38.28 297 VAL A N 1
ATOM 2318 C CA . VAL A 1 297 ? 13.766 38.137 24.174 1.00 38.28 297 VAL A CA 1
ATOM 2319 C C . VAL A 1 297 ? 14.908 38.827 23.415 1.00 38.28 297 VAL A C 1
ATOM 2321 O O . VAL A 1 297 ? 14.767 39.976 23.000 1.00 38.28 297 VAL A O 1
ATOM 2324 N N . CYS A 1 298 ? 15.990 38.102 23.108 1.00 34.22 298 CYS A N 1
ATOM 2325 C CA . CYS A 1 298 ? 17.098 38.619 22.298 1.00 34.22 298 CYS A CA 1
ATOM 2326 C C . CYS A 1 298 ? 16.706 38.910 20.834 1.00 34.22 298 CYS A C 1
ATOM 2328 O O . CYS A 1 298 ? 17.234 39.844 20.234 1.00 34.22 298 CYS A O 1
ATOM 2330 N N . GLN A 1 299 ? 15.749 38.171 20.257 1.00 37.69 299 GLN A N 1
ATOM 2331 C CA . GLN A 1 299 ? 15.277 38.416 18.884 1.00 37.69 299 GLN A CA 1
ATOM 2332 C C . GLN A 1 299 ? 14.278 39.579 18.759 1.00 37.69 299 GLN A C 1
ATOM 2334 O O . GLN A 1 299 ? 14.199 40.185 17.690 1.00 37.69 299 GLN A O 1
ATOM 2339 N N . ALA A 1 300 ? 13.554 39.928 19.828 1.00 37.88 300 ALA A N 1
ATOM 2340 C CA . ALA A 1 300 ? 12.638 41.072 19.832 1.00 37.88 300 ALA A CA 1
ATOM 2341 C C . ALA A 1 300 ? 13.382 42.420 19.934 1.00 37.88 300 ALA A C 1
ATOM 2343 O O . ALA A 1 300 ? 12.975 43.399 19.316 1.00 37.88 300 ALA A O 1
ATOM 2344 N N . VAL A 1 301 ? 14.534 42.459 20.615 1.00 38.09 301 VAL A N 1
ATOM 2345 C CA . VAL A 1 301 ? 15.393 43.659 20.696 1.00 38.09 301 VAL A CA 1
ATOM 2346 C C . VAL A 1 301 ? 16.173 43.905 19.389 1.00 38.09 301 VAL A C 1
ATOM 2348 O O . VAL A 1 301 ? 16.531 45.038 19.083 1.00 38.09 301 VAL A O 1
ATOM 2351 N N . ALA A 1 302 ? 16.356 42.882 18.546 1.00 40.19 302 ALA A N 1
ATOM 2352 C CA . ALA A 1 302 ? 17.022 42.999 17.243 1.00 40.19 302 ALA A CA 1
ATOM 2353 C C . ALA A 1 302 ? 16.127 43.538 16.102 1.00 40.19 302 ALA A C 1
ATOM 2355 O O . ALA A 1 302 ? 16.603 43.685 14.977 1.00 40.19 302 ALA A O 1
ATOM 2356 N N . ARG A 1 303 ? 14.838 43.824 16.354 1.00 42.44 303 ARG A N 1
ATOM 2357 C CA . ARG A 1 303 ? 13.881 44.307 15.334 1.00 42.44 303 ARG A CA 1
ATOM 2358 C C . ARG A 1 303 ? 13.263 45.679 15.630 1.00 42.44 303 ARG A C 1
ATOM 2360 O O . ARG A 1 303 ? 12.206 45.985 15.094 1.00 42.44 303 ARG A O 1
ATOM 2367 N N . GLY A 1 304 ? 13.932 46.514 16.427 1.00 40.91 304 GLY A N 1
ATOM 2368 C CA . GLY A 1 304 ? 13.720 47.969 16.410 1.00 40.91 304 GLY A CA 1
ATOM 2369 C C . GLY A 1 304 ? 12.301 48.468 16.707 1.00 40.91 304 GLY A C 1
ATOM 2370 O O . GLY A 1 304 ? 11.916 49.509 16.188 1.00 40.91 304 GLY A O 1
ATOM 2371 N N . THR A 1 305 ? 11.515 47.761 17.517 1.00 36.75 305 THR A N 1
ATOM 2372 C CA . THR A 1 305 ? 10.227 48.275 18.005 1.00 36.75 305 THR A CA 1
ATOM 2373 C C . THR A 1 305 ? 10.450 49.186 19.210 1.00 36.75 305 THR A C 1
ATOM 2375 O O . THR A 1 305 ? 10.937 48.732 20.248 1.00 36.75 305 THR A O 1
ATOM 2378 N N . GLU A 1 306 ? 10.112 50.468 19.066 1.00 35.28 306 GLU A N 1
ATOM 2379 C CA . GLU A 1 306 ? 10.157 51.461 20.142 1.00 35.28 306 GLU A CA 1
ATOM 2380 C C . GLU A 1 306 ? 9.148 51.134 21.266 1.00 35.28 306 GLU A C 1
ATOM 2382 O O . GLU A 1 306 ? 8.041 50.659 20.999 1.00 35.28 306 GLU A O 1
ATOM 2387 N N . PRO A 1 307 ? 9.502 51.377 22.542 1.00 35.59 307 PRO A N 1
ATOM 2388 C CA . PRO A 1 307 ? 8.716 50.970 23.704 1.00 35.59 307 PRO A CA 1
ATOM 2389 C C . PRO A 1 307 ? 7.617 51.992 24.046 1.00 35.59 307 PRO A C 1
ATOM 2391 O O . PRO A 1 307 ? 7.650 52.601 25.115 1.00 35.59 307 PRO A O 1
ATOM 2394 N N . ALA A 1 308 ? 6.653 52.195 23.145 1.00 39.75 308 ALA A N 1
ATOM 2395 C CA . ALA A 1 308 ? 5.510 53.087 23.387 1.00 39.75 308 ALA A CA 1
ATOM 2396 C C . ALA A 1 308 ? 4.120 52.438 23.221 1.00 39.75 308 ALA A C 1
ATOM 2398 O O . ALA A 1 308 ? 3.148 53.021 23.688 1.00 39.75 308 ALA A O 1
ATOM 2399 N N . ASP A 1 309 ? 4.011 51.217 22.680 1.00 39.56 309 ASP A N 1
ATOM 2400 C CA . ASP A 1 309 ? 2.712 50.576 22.383 1.00 39.56 309 ASP A CA 1
ATOM 2401 C C . ASP A 1 309 ? 2.448 49.265 23.154 1.00 39.56 309 ASP A C 1
ATOM 2403 O O . ASP A 1 309 ? 1.820 48.335 22.646 1.00 39.56 309 ASP A O 1
ATOM 2407 N N . LEU A 1 310 ? 2.900 49.162 24.407 1.00 39.22 310 LEU A N 1
ATOM 2408 C CA . LEU A 1 310 ? 2.483 48.068 25.295 1.00 39.22 310 LEU A CA 1
ATOM 2409 C C . LEU A 1 310 ? 1.363 48.546 26.236 1.00 39.22 310 LEU A C 1
ATOM 2411 O O . LEU A 1 310 ? 1.542 49.553 26.924 1.00 39.22 310 LEU A O 1
ATOM 2415 N N . PRO A 1 311 ? 0.210 47.850 26.298 1.00 35.25 311 PRO A N 1
ATOM 2416 C CA . PRO A 1 311 ? -0.894 48.250 27.160 1.00 35.25 311 PRO A CA 1
ATOM 2417 C C . PRO A 1 311 ? -0.498 48.175 28.642 1.00 35.25 311 PRO A C 1
ATOM 2419 O O . PRO A 1 311 ? -0.010 47.154 29.125 1.00 35.25 311 PRO A O 1
ATOM 2422 N N . ASN A 1 312 ? -0.748 49.273 29.363 1.00 35.50 312 ASN A N 1
ATOM 2423 C CA . ASN A 1 312 ? -0.678 49.359 30.820 1.00 35.50 312 ASN A CA 1
ATOM 2424 C C . ASN A 1 312 ? -1.554 48.268 31.452 1.00 35.50 312 ASN A C 1
ATOM 2426 O O . ASN A 1 312 ? -2.778 48.390 31.446 1.00 35.50 312 ASN A O 1
ATOM 2430 N N . HIS A 1 313 ? -0.944 47.237 32.039 1.00 29.56 313 HIS A N 1
ATOM 2431 C CA . HIS A 1 313 ? -1.641 46.345 32.961 1.00 29.56 313 HIS A CA 1
ATOM 2432 C C . HIS A 1 313 ? -1.235 46.710 34.399 1.00 29.56 313 HIS A C 1
ATOM 2434 O O . HIS A 1 313 ? -0.063 46.552 34.762 1.00 29.56 313 HIS A O 1
ATOM 2440 N N . PRO A 1 314 ? -2.158 47.226 35.228 1.00 34.06 314 PRO A N 1
ATOM 2441 C CA . PRO A 1 314 ? -1.878 47.540 36.618 1.00 34.06 314 PRO A CA 1
ATOM 2442 C C . PRO A 1 314 ? -1.956 46.236 37.407 1.00 34.06 314 PRO A C 1
ATOM 2444 O O . PRO A 1 314 ? -3.037 45.883 37.834 1.00 34.06 314 PRO A O 1
ATOM 2447 N N . ASP A 1 315 ? -0.864 45.468 37.470 1.00 32.78 315 ASP A N 1
ATOM 2448 C CA . ASP A 1 315 ? -0.613 44.432 38.501 1.00 32.78 315 ASP A CA 1
ATOM 2449 C C . ASP A 1 315 ? 0.761 43.748 38.319 1.00 32.78 315 ASP A C 1
ATOM 2451 O O . ASP A 1 315 ? 0.946 42.564 38.590 1.00 32.78 315 ASP A O 1
ATOM 2455 N N . CYS A 1 316 ? 1.786 44.485 37.872 1.00 27.66 316 CYS A N 1
ATOM 2456 C CA . CYS A 1 316 ? 3.149 43.950 37.794 1.00 27.66 316 CYS A CA 1
ATOM 2457 C C . CYS A 1 316 ? 3.944 44.314 39.056 1.00 27.66 316 CYS A C 1
ATOM 2459 O O . CYS A 1 316 ? 4.834 45.165 39.054 1.00 27.66 316 CYS A O 1
ATOM 2461 N N . ALA A 1 317 ? 3.584 43.682 40.170 1.00 32.75 317 ALA A N 1
ATOM 2462 C CA . ALA A 1 317 ? 4.356 43.716 41.402 1.00 32.75 317 ALA A CA 1
ATOM 2463 C C . ALA A 1 317 ? 5.355 42.549 41.435 1.00 32.75 317 ALA A C 1
ATOM 2465 O O . ALA A 1 317 ? 5.150 41.603 42.175 1.00 32.75 317 ALA A O 1
ATOM 2466 N N . ILE A 1 318 ? 6.452 42.629 40.675 1.00 30.28 318 ILE A N 1
ATOM 2467 C CA . ILE A 1 318 ? 7.742 42.025 41.062 1.00 30.28 318 ILE A CA 1
ATOM 2468 C C . ILE A 1 318 ? 8.847 43.025 40.677 1.00 30.28 318 ILE A C 1
ATOM 2470 O O . ILE A 1 318 ? 9.530 42.941 39.659 1.00 30.28 318 ILE A O 1
ATOM 2474 N N . ARG A 1 319 ? 9.005 44.036 41.537 1.00 29.98 319 ARG A N 1
ATOM 2475 C CA . ARG A 1 319 ? 10.339 44.481 41.949 1.00 29.98 319 ARG A CA 1
ATOM 2476 C C . ARG A 1 319 ? 10.885 43.387 42.870 1.00 29.98 319 ARG A C 1
ATOM 2478 O O . ARG A 1 319 ? 10.143 42.928 43.725 1.00 29.98 319 ARG A O 1
ATOM 2485 N N . GLN A 1 320 ? 12.185 43.118 42.767 1.00 33.38 320 GLN A N 1
ATOM 2486 C CA . GLN A 1 320 ? 13.005 42.208 43.590 1.00 33.38 320 GLN A CA 1
ATOM 2487 C C . GLN A 1 320 ? 13.219 40.818 42.968 1.00 33.38 320 GLN A C 1
ATOM 2489 O O . GLN A 1 320 ? 12.284 40.173 42.524 1.00 33.38 320 GLN A O 1
ATOM 2494 N N . TYR A 1 321 ? 14.490 40.395 42.970 1.00 26.52 321 TYR A N 1
ATOM 2495 C CA . TYR A 1 321 ? 15.084 39.189 42.367 1.00 26.52 321 TYR A CA 1
ATOM 2496 C C . TYR A 1 321 ? 15.574 39.286 40.912 1.00 26.52 321 TYR A C 1
ATOM 2498 O O . TYR A 1 321 ? 15.209 38.504 40.045 1.00 26.52 321 TYR A O 1
ATOM 2506 N N . CYS A 1 322 ? 16.534 40.188 40.681 1.00 27.44 322 CYS A N 1
ATOM 2507 C CA . CYS A 1 322 ? 17.568 39.994 39.660 1.00 27.44 322 CYS A CA 1
ATOM 2508 C C . CYS A 1 322 ? 18.911 39.744 40.381 1.00 27.44 322 CYS A C 1
ATOM 2510 O O . CYS A 1 322 ? 19.422 40.674 41.014 1.00 27.44 322 CYS A O 1
ATOM 2512 N N . PRO A 1 323 ? 19.484 38.523 40.363 1.00 29.14 323 PRO A N 1
ATOM 2513 C CA . PRO A 1 323 ? 20.761 38.231 41.003 1.00 29.14 323 PRO A CA 1
ATOM 2514 C C . PRO A 1 323 ? 21.905 38.533 40.028 1.00 29.14 323 PRO A C 1
ATOM 2516 O O . PRO A 1 323 ? 22.588 37.635 39.557 1.00 29.14 323 PRO A O 1
ATOM 2519 N N . CYS A 1 324 ? 22.107 39.813 39.720 1.00 26.28 324 CYS A N 1
ATOM 2520 C CA . CYS A 1 324 ? 23.261 40.287 38.953 1.00 26.28 324 CYS A CA 1
ATOM 2521 C C . CYS A 1 324 ? 23.782 41.598 39.563 1.00 26.28 324 CYS A C 1
ATOM 2523 O O . CYS A 1 324 ? 23.850 42.626 38.895 1.00 26.28 324 CYS A O 1
ATOM 2525 N N . GLN A 1 325 ? 24.118 41.595 40.856 1.00 28.36 325 GLN A N 1
ATOM 2526 C CA . GLN A 1 325 ? 25.028 42.596 41.417 1.00 28.36 325 GLN A CA 1
ATOM 2527 C C . GLN A 1 325 ? 26.409 41.963 41.542 1.00 28.36 325 GLN A C 1
ATOM 2529 O O . GLN A 1 325 ? 26.574 41.005 42.290 1.00 28.36 325 GLN A O 1
ATOM 2534 N N . GLY A 1 326 ? 27.399 42.518 40.840 1.00 26.33 326 GLY A N 1
ATOM 2535 C CA . GLY A 1 326 ? 28.795 42.235 41.162 1.00 26.33 326 GLY A CA 1
ATOM 2536 C C . GLY A 1 326 ? 29.783 42.270 40.006 1.00 26.33 326 GLY A C 1
ATOM 2537 O O . GLY A 1 326 ? 30.467 41.281 39.799 1.00 26.33 326 GLY A O 1
ATOM 2538 N N . ALA A 1 327 ? 29.910 43.397 39.300 1.00 29.50 327 ALA A N 1
ATOM 2539 C CA . ALA A 1 327 ? 31.215 43.874 38.823 1.00 29.50 327 ALA A CA 1
ATOM 2540 C C . ALA A 1 327 ? 31.121 45.337 38.352 1.00 29.50 327 ALA A C 1
ATOM 2542 O O . ALA A 1 327 ? 30.637 45.643 37.267 1.00 29.50 327 ALA A O 1
ATOM 2543 N N . HIS A 1 328 ? 31.595 46.235 39.219 1.00 28.75 328 HIS A N 1
ATOM 2544 C CA . HIS A 1 328 ? 32.291 47.493 38.907 1.00 28.75 328 HIS A CA 1
ATOM 2545 C C . HIS A 1 328 ? 32.995 47.463 37.526 1.00 28.75 328 HIS A C 1
ATOM 2547 O O . HIS A 1 328 ? 33.598 46.450 37.202 1.00 28.75 328 HIS A O 1
ATOM 2553 N N . ARG A 1 329 ? 33.078 48.499 36.677 1.00 29.70 329 ARG A N 1
ATOM 2554 C CA . ARG A 1 329 ? 33.198 49.970 36.823 1.00 29.70 329 ARG A CA 1
ATOM 2555 C C . ARG A 1 329 ? 33.115 50.603 35.387 1.00 29.70 329 ARG A C 1
ATOM 2557 O O . ARG A 1 329 ? 32.873 49.850 34.451 1.00 29.70 329 ARG A O 1
ATOM 2564 N N . PRO A 1 330 ? 33.256 51.932 35.160 1.00 31.22 330 PRO A N 1
ATOM 2565 C CA . PRO A 1 330 ? 32.369 52.684 34.269 1.00 31.22 330 PRO A CA 1
ATOM 2566 C C . PRO A 1 330 ? 33.022 53.281 33.000 1.00 31.22 330 PRO A C 1
ATOM 2568 O O . PRO A 1 330 ? 34.237 53.368 32.888 1.00 31.22 330 PRO A O 1
ATOM 2571 N N . ALA A 1 331 ? 32.137 53.739 32.107 1.00 29.92 331 ALA A N 1
ATOM 2572 C CA . ALA A 1 331 ? 32.180 54.921 31.231 1.00 29.92 331 ALA A CA 1
ATOM 2573 C C . ALA A 1 331 ? 33.522 55.459 30.674 1.00 29.92 331 ALA A C 1
ATOM 2575 O O . ALA A 1 331 ? 34.385 55.931 31.407 1.00 29.92 331 ALA A O 1
ATOM 2576 N N . GLY A 1 332 ? 33.563 55.585 29.342 1.00 27.02 332 GLY A N 1
ATOM 2577 C CA . GLY A 1 332 ? 34.448 56.472 28.574 1.00 27.02 332 GLY A CA 1
ATOM 2578 C C . GLY A 1 332 ? 34.477 56.016 27.110 1.00 27.02 332 GLY A C 1
ATOM 2579 O O . GLY A 1 332 ? 35.021 54.962 26.831 1.00 27.02 332 GLY A O 1
ATOM 2580 N N . ALA A 1 333 ? 33.674 56.596 26.215 1.00 26.47 333 ALA A N 1
ATOM 2581 C CA . ALA A 1 333 ? 33.978 57.789 25.411 1.00 26.47 333 ALA A CA 1
ATOM 2582 C C . ALA A 1 333 ? 34.769 57.474 24.119 1.00 26.47 333 ALA A C 1
ATOM 2584 O O . ALA A 1 333 ? 35.746 56.738 24.166 1.00 26.47 333 ALA A O 1
ATOM 2585 N N . PHE A 1 334 ? 34.363 58.138 23.020 1.00 26.91 334 PHE A N 1
ATOM 2586 C CA . PHE A 1 334 ? 35.010 58.212 21.691 1.00 26.91 334 PHE A CA 1
ATOM 2587 C C . PHE A 1 334 ? 34.979 56.915 20.857 1.00 26.91 334 PHE A C 1
ATOM 2589 O O . PHE A 1 334 ? 35.030 55.824 21.396 1.00 26.91 334 PHE A O 1
ATOM 2596 N N . ALA A 1 335 ? 34.904 56.904 19.529 1.00 28.11 335 ALA A N 1
ATOM 2597 C CA . ALA A 1 335 ? 34.681 57.889 18.478 1.00 28.11 335 ALA A CA 1
ATOM 2598 C C . ALA A 1 335 ? 34.385 57.092 17.192 1.00 28.11 335 ALA A C 1
ATOM 2600 O O . ALA A 1 335 ? 34.566 55.876 17.142 1.00 28.11 335 ALA A O 1
ATOM 2601 N N . ALA A 1 336 ? 33.939 57.800 16.161 1.00 29.69 336 ALA A N 1
ATOM 2602 C CA . ALA A 1 336 ? 33.879 57.335 14.784 1.00 29.69 336 ALA A CA 1
ATOM 2603 C C . ALA A 1 336 ? 35.185 56.669 14.308 1.00 29.69 336 ALA A C 1
ATOM 2605 O O . ALA A 1 336 ? 36.253 57.132 14.683 1.00 29.69 336 ALA A O 1
ATOM 2606 N N . GLU A 1 337 ? 35.094 55.691 13.401 1.00 28.98 337 GLU A N 1
ATOM 2607 C CA . GLU A 1 337 ? 35.708 55.792 12.068 1.00 28.98 337 GLU A CA 1
ATOM 2608 C C . GLU A 1 337 ? 35.394 54.596 11.159 1.00 28.98 337 GLU A C 1
ATOM 2610 O O . GLU A 1 337 ? 35.081 53.489 11.588 1.00 28.98 337 GLU A O 1
ATOM 2615 N N . ARG A 1 338 ? 35.422 54.907 9.862 1.00 30.47 338 ARG A N 1
ATOM 2616 C CA . ARG A 1 338 ? 35.251 54.027 8.707 1.00 30.47 338 ARG A CA 1
ATOM 2617 C C . ARG A 1 338 ? 36.481 53.137 8.489 1.00 30.47 338 ARG A C 1
ATOM 2619 O O . ARG A 1 338 ? 37.566 53.480 8.938 1.00 30.47 338 ARG A O 1
ATOM 2626 N N . CYS A 1 339 ? 36.262 52.115 7.655 1.00 28.55 339 CYS A N 1
ATOM 2627 C CA . CYS A 1 339 ? 37.161 51.384 6.734 1.00 28.55 339 CYS A CA 1
ATOM 2628 C C . CYS A 1 339 ? 36.935 49.876 6.947 1.00 28.55 339 CYS A C 1
ATOM 2630 O O . CYS A 1 339 ? 36.977 49.400 8.069 1.00 28.55 339 CYS A O 1
ATOM 2632 N N . GLY A 1 340 ? 36.568 49.070 5.952 1.00 32.22 340 GLY A N 1
ATOM 2633 C CA . GLY A 1 340 ? 37.080 49.072 4.590 1.00 32.22 340 GLY A CA 1
ATOM 2634 C C . GLY A 1 340 ? 38.300 48.157 4.522 1.00 32.22 340 GLY A C 1
ATOM 2635 O O . GLY A 1 340 ? 39.415 48.657 4.618 1.00 32.22 340 GLY A O 1
ATOM 2636 N N . HIS A 1 341 ? 38.071 46.847 4.401 1.00 35.16 341 HIS A N 1
ATOM 2637 C CA . HIS A 1 341 ? 38.695 45.981 3.398 1.00 35.16 341 HIS A CA 1
ATOM 2638 C C . HIS A 1 341 ? 37.998 44.624 3.325 1.00 35.16 341 HIS A C 1
ATOM 2640 O O . HIS A 1 341 ? 37.646 44.091 4.400 1.00 35.16 341 HIS A O 1
#

Sequence (341 aa):
MSRCVALTFCRWPLLPRPPLPMCLVTCRPTGCGSCRCAISTRTPSPRRRILLKPLVAGIVERMEQLLEEWPDHAVLQDICKLARQLLQLPVTAPLAKLLTGLEMLYQKSQEWQAYASRDVSIEQLADVARLIVRWRQQELNAWPHLLLSQELEFARRPNEWWFNLYSSLLGDTADFAGLVSAIDQFMQGSPAGEFRGRLNMLHAFCGHRAALLSAQALQEHKSVMDLKRSDPVYAPLSNAIDYYSQYAVVIAEHLAAAKKTGQEGPDAVCQDLVVEGCEPGGIEGECIAHPPSSDKVCQAVARGTEPADLPNHPDCAIRQYCPCQGAHRPAGAFAAERCGH

Foldseek 3Di:
DDDDPPPPPPPPPPPDDDDDDDDDDDDPPDPDPPDPVQLPLQAQDLVLLVLLVVLLVLLLVLLVVVCVVVVPPPLSVVLNVLSVVLNPDDSNDGNVVNLVSLVVSLVSLVVVQVPDDPVSHRPSSVVSVVSSVVSVVSVLSRVVCPVVVVLVVLLCVLVVCLVVLCCQQVPPPNDLVSLLVVLCCQQVVHDLSNNVSSLVSLVVSLVVVLVVLVVVCVVVVHDSVVSQVPPSRNVSSVVSSVVSVVCNVVSVVVVVVVVVVVVVVSVVVSVVVVVVDDDPDDDDDDPPPDDDDPVVVVVVVVPDDDPDPDDDDPDPPDDDDDPDPDDDDDDDDDDDDDDDD